Protein AF-A0A2V9BC76-F1 (afdb_monomer)

Radius of gyration: 22.58 Å; Cα contacts (8 Å, |Δi|>4): 482; chains: 1; bounding box: 63×35×67 Å

pLDDT: mean 81.5, std 15.77, range [30.88, 97.56]

Mean predicted aligned error: 10.11 Å

Solvent-accessible surface area (backbone atoms only — not comparable to full-atom values): 14548 Å² total; per-residue (Å²): 76,73,49,59,54,94,88,60,72,76,69,45,77,76,50,87,71,79,41,35,65,41,78,74,40,70,42,98,86,64,42,35,35,38,27,41,28,27,74,84,69,42,75,28,43,30,34,32,34,50,89,83,62,54,73,48,76,74,45,82,76,73,77,77,62,78,80,64,92,51,58,45,14,37,39,34,44,34,39,20,40,84,87,65,48,70,36,37,23,38,36,31,44,26,39,86,86,66,48,73,40,70,79,67,81,72,63,44,69,48,93,80,64,50,70,90,82,39,94,60,68,54,51,32,40,74,35,59,76,38,42,80,37,50,40,51,47,42,56,28,42,39,36,39,37,39,35,86,62,26,49,70,44,78,46,81,44,80,34,49,60,81,39,74,47,79,47,80,46,72,46,46,70,61,75,69,90,68,64,88,90,54,90,83,76,45,65,46,81,82,38,63,50,78,47,15,54,88,69,54,43,42,86,72,65,42,50,57,55,31,50,7,44,50,36,75,40,77,39,72,48,88,73,58,60,90,64,72,62,80,56,71,68,80,70,70,79,66,96,72,80,83,76,84,129

Secondary structure (DSSP, 8-state):
-EE--TT----EES--SSS-EEEEEE-TTSSEEEEEE-TTSS-EEEEEETTT--EEESS---------SS-EEEEEEEEE-TTS-B--EEEEEEETTS-B----S--EE-TT--TTT-SS--EEEEESS-EEEEEESEEEEEEEE-SSSBPPEEEEEEEPTT-EEEEEEE--B------TTS----EEEEE-TTS-TTT---TTTTHHHHHHTT--EEEEPPP-GGG-S--GGGGSS--------

Nearest PDB structures (foldseek):
  2ivz-assembly2_B  TM=4.076E-01  e=3.739E-03  Escherichia coli
  2ivz-assembly4_D  TM=4.084E-01  e=3.956E-03  Escherichia coli
  2ivz-assembly3_C  TM=4.105E-01  e=6.580E-03  Escherichia coli
  7nst-assembly1_E  TM=3.500E-01  e=4.430E-03  Escherichia coli K-12
  4r40-assembly2_C  TM=3.201E-01  e=6.580E-03  Yersinia pestis CO92

Foldseek 3Di:
DWDADPVDDDIDDLDDDLKDWDDWDADPVRQKIWTWICPVQFTFIKMAGPPPSDIDTPDPPPPQDDDDPAFKFKEKEFEAEPVRDTFKAKKFKADPVRHGFARDRPWDWDPPDDCVVDVDTTITDMAGRIDMTMDGAAWMKMWIDAAPQWDIDIDIDGGDGPYYDYHYHYTDGPPPPPPPVDDDAAEDQDAEQSHSPNRRHDPVNCPRVCRRNRHPYYHHDYDCDPVPPDDCVVVPPDPDDDDDD

Sequence (245 aa):
MWLMPANGGDAFPISYGTHDDTNPRWSPEGTKIAFISNFTGSTAIETIEIPGGAVSQLTQSEAKYFRFKAPIGRIRVVVEDESGKSTSARVSLVDGAGRFCYQESSVHADDGFDRNEQPFERHYVYVHNGSDFIAPQGDVTLEVSHGLEYFAERKIIHVEARKSQVVTVRLKRTGAPWPKTERWASGDLHVHMNYGGTYWMDSKSLTIPAAAEHVEVVNNLVVNKEQRFPDIAYSATGNIRKRIC

Structure (mmCIF, N/CA/C/O backbone):
data_AF-A0A2V9BC76-F1
#
_entry.id   AF-A0A2V9BC76-F1
#
loop_
_atom_site.group_PDB
_atom_site.id
_atom_site.type_symbol
_atom_site.label_atom_id
_atom_site.label_alt_id
_atom_site.label_comp_id
_atom_site.label_asym_id
_atom_site.label_entity_id
_atom_site.label_seq_id
_atom_site.pdbx_PDB_ins_code
_atom_site.Cartn_x
_atom_site.Cartn_y
_atom_site.Cartn_z
_atom_site.occupancy
_atom_site.B_iso_or_equiv
_atom_site.auth_seq_id
_atom_site.auth_comp_id
_atom_site.auth_asym_id
_atom_site.auth_atom_id
_atom_site.pdbx_PDB_model_num
ATOM 1 N N . MET A 1 1 ? 16.832 -1.341 -15.211 1.00 86.69 1 MET A N 1
ATOM 2 C CA . MET A 1 1 ? 16.590 -2.284 -16.336 1.00 86.69 1 MET A CA 1
ATOM 3 C C . MET A 1 1 ? 17.905 -2.611 -17.033 1.00 86.69 1 MET A C 1
ATOM 5 O O . MET A 1 1 ? 18.817 -1.793 -16.994 1.00 86.69 1 MET A O 1
ATOM 9 N N . TRP A 1 2 ? 18.002 -3.775 -17.680 1.00 89.38 2 TRP A N 1
ATOM 10 C CA . TRP A 1 2 ? 19.207 -4.223 -18.391 1.00 89.38 2 TRP A CA 1
ATOM 11 C C . TRP A 1 2 ? 18.878 -4.593 -19.834 1.00 89.38 2 TRP A C 1
ATOM 13 O O . TRP A 1 2 ? 17.786 -5.092 -20.110 1.00 89.38 2 TRP A O 1
ATOM 23 N N . LEU A 1 3 ? 19.829 -4.360 -20.733 1.00 90.56 3 LEU A N 1
ATOM 24 C CA . LEU A 1 3 ? 19.758 -4.738 -22.138 1.00 90.56 3 LEU A CA 1
ATOM 25 C C . LEU A 1 3 ? 20.858 -5.757 -22.443 1.00 90.56 3 LEU A C 1
ATOM 27 O O . LEU A 1 3 ? 21.996 -5.582 -22.017 1.00 90.56 3 LEU A O 1
ATOM 31 N N . MET A 1 4 ? 20.517 -6.817 -23.174 1.00 91.62 4 MET A N 1
ATOM 32 C CA . MET A 1 4 ? 21.467 -7.830 -23.629 1.00 91.62 4 MET A CA 1
ATOM 33 C C . MET A 1 4 ? 21.194 -8.230 -25.087 1.00 91.62 4 MET A C 1
ATOM 35 O O . MET A 1 4 ? 20.034 -8.197 -25.515 1.00 91.62 4 MET A O 1
ATOM 39 N N . PRO A 1 5 ? 22.220 -8.640 -25.851 1.00 90.75 5 PRO A N 1
ATOM 40 C CA . PRO A 1 5 ? 22.025 -9.186 -27.189 1.00 90.75 5 PRO A CA 1
ATOM 41 C C . PRO A 1 5 ? 21.228 -10.500 -27.169 1.00 90.75 5 PRO A C 1
ATOM 43 O O . PRO A 1 5 ? 21.456 -11.371 -26.328 1.00 90.75 5 PRO A O 1
ATOM 46 N N . ALA A 1 6 ? 20.321 -10.681 -28.135 1.00 90.00 6 ALA A N 1
ATOM 47 C CA . ALA A 1 6 ? 19.472 -11.877 -28.229 1.00 90.00 6 ALA A CA 1
ATOM 48 C C . ALA A 1 6 ? 20.258 -13.170 -28.523 1.00 90.00 6 ALA A C 1
ATOM 50 O O . ALA A 1 6 ? 19.823 -14.260 -28.164 1.00 90.00 6 ALA A O 1
ATOM 51 N N . ASN A 1 7 ? 21.420 -13.052 -29.167 1.00 94.75 7 ASN A N 1
ATOM 52 C CA . ASN A 1 7 ? 22.348 -14.149 -29.447 1.00 94.75 7 ASN A CA 1
ATOM 53 C C . ASN A 1 7 ? 23.331 -14.429 -28.293 1.00 94.75 7 ASN A C 1
ATOM 55 O O . ASN A 1 7 ? 24.242 -15.238 -28.461 1.00 94.75 7 ASN A O 1
ATOM 59 N N . GLY A 1 8 ? 23.147 -13.787 -27.136 1.00 90.00 8 GLY A N 1
ATOM 60 C CA . GLY A 1 8 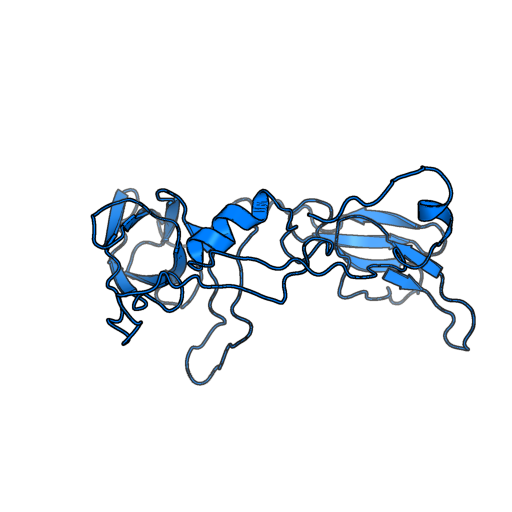? 24.050 -13.878 -25.992 1.00 90.00 8 GLY A CA 1
ATOM 61 C C . GLY A 1 8 ? 25.176 -12.840 -26.026 1.00 90.00 8 GLY A C 1
ATOM 62 O O . GLY A 1 8 ? 25.439 -12.205 -27.044 1.00 90.00 8 GLY A O 1
ATOM 63 N N . GLY A 1 9 ? 25.824 -12.650 -24.877 1.00 91.88 9 GLY A N 1
ATOM 64 C CA . GLY A 1 9 ? 26.833 -11.615 -24.649 1.00 91.88 9 GLY A CA 1
ATOM 65 C C . GLY A 1 9 ? 26.591 -10.876 -23.336 1.00 91.88 9 GLY A C 1
ATOM 66 O O . GLY A 1 9 ? 25.734 -11.272 -22.542 1.00 91.88 9 GLY A O 1
ATOM 67 N N . ASP A 1 10 ? 27.345 -9.801 -23.122 1.00 89.62 10 ASP A N 1
ATOM 68 C CA . ASP A 1 10 ? 27.266 -9.023 -21.889 1.00 89.62 10 ASP A CA 1
ATOM 69 C C . ASP A 1 10 ? 25.968 -8.211 -21.815 1.00 89.62 10 ASP A C 1
ATOM 71 O O . ASP A 1 10 ? 25.545 -7.566 -22.779 1.00 89.62 10 ASP A O 1
ATOM 75 N N . ALA A 1 11 ? 25.340 -8.233 -20.640 1.00 89.12 11 ALA A N 1
ATOM 76 C CA . ALA A 1 11 ? 24.241 -7.339 -20.316 1.00 89.12 11 ALA A CA 1
ATOM 77 C C . ALA A 1 11 ? 24.796 -5.993 -19.835 1.00 89.12 11 ALA A C 1
ATOM 79 O O . ALA A 1 11 ? 25.754 -5.954 -19.064 1.00 89.12 11 ALA A O 1
ATOM 80 N N . PHE A 1 12 ? 24.156 -4.892 -20.221 1.00 87.19 12 PHE A N 1
ATOM 81 C CA . PHE A 1 12 ? 24.492 -3.556 -19.731 1.00 87.19 12 PHE A CA 1
ATOM 82 C C . PHE A 1 12 ? 23.264 -2.854 -19.141 1.00 87.19 12 PHE A C 1
ATOM 84 O O . PHE A 1 12 ? 22.137 -3.071 -19.608 1.00 87.19 12 PHE A O 1
ATOM 91 N N . PRO A 1 13 ? 23.444 -2.034 -18.093 1.00 86.62 13 PRO A N 1
ATOM 92 C CA . PRO A 1 13 ? 22.336 -1.332 -17.474 1.00 86.62 13 PRO A CA 1
ATOM 93 C C . PRO A 1 13 ? 21.884 -0.194 -18.392 1.00 86.62 13 PRO A C 1
ATOM 95 O O . PRO A 1 13 ? 22.704 0.555 -18.918 1.00 86.62 13 PRO A O 1
ATOM 98 N N . ILE A 1 14 ? 20.573 -0.052 -18.568 1.00 89.44 14 ILE A N 1
ATOM 99 C CA . ILE A 1 14 ? 19.964 1.073 -19.303 1.00 89.44 14 ILE A CA 1
ATOM 100 C C . ILE A 1 14 ? 19.155 1.994 -18.388 1.00 89.44 14 ILE A C 1
ATOM 102 O O . ILE A 1 14 ? 18.703 3.045 -18.818 1.00 89.44 14 ILE A O 1
ATOM 106 N N . SER A 1 15 ? 18.982 1.616 -17.121 1.00 85.44 15 SER A N 1
ATOM 107 C CA . SER A 1 15 ? 18.434 2.490 -16.089 1.00 85.44 15 SER A CA 1
ATOM 108 C C . SER A 1 15 ? 18.957 2.104 -14.707 1.00 85.44 15 SER A C 1
ATOM 110 O O . SER A 1 15 ? 19.298 0.936 -14.481 1.00 85.44 15 SER A O 1
ATOM 112 N N . TYR A 1 16 ? 19.058 3.092 -13.816 1.00 81.69 16 TYR A N 1
ATOM 113 C CA . TYR A 1 16 ? 19.630 2.969 -12.475 1.00 81.69 16 TYR A CA 1
ATOM 114 C C . TYR A 1 16 ? 19.056 4.040 -11.539 1.00 81.69 16 TYR A C 1
ATOM 116 O O . TYR A 1 16 ? 18.757 5.155 -11.963 1.00 81.69 16 TYR A O 1
ATOM 124 N N . GLY A 1 17 ? 18.980 3.743 -10.240 1.00 79.06 17 GLY A N 1
ATOM 125 C CA . GLY A 1 17 ? 18.651 4.747 -9.222 1.00 79.06 17 GLY A CA 1
ATOM 126 C C . GLY A 1 17 ? 17.803 4.221 -8.069 1.00 79.06 17 GLY A C 1
ATOM 127 O O . GLY A 1 17 ? 17.591 3.022 -7.898 1.00 79.06 17 GLY A O 1
ATOM 128 N N . THR A 1 18 ? 17.336 5.115 -7.204 1.00 75.56 18 THR A N 1
ATOM 129 C CA . THR A 1 18 ? 16.496 4.762 -6.042 1.00 75.56 18 THR A CA 1
ATOM 130 C C . THR A 1 18 ? 15.023 4.541 -6.405 1.00 75.56 18 THR A C 1
ATOM 132 O O . THR A 1 18 ? 14.182 4.522 -5.521 1.00 75.56 18 THR A O 1
ATOM 135 N N . HIS A 1 19 ? 14.721 4.350 -7.689 1.00 79.81 19 HIS A N 1
ATOM 136 C CA . HIS A 1 19 ? 13.392 4.118 -8.250 1.00 79.81 19 HIS A CA 1
ATOM 137 C C . HIS A 1 19 ? 13.337 2.749 -8.928 1.00 79.81 19 HIS A C 1
ATOM 139 O O . HIS A 1 19 ? 1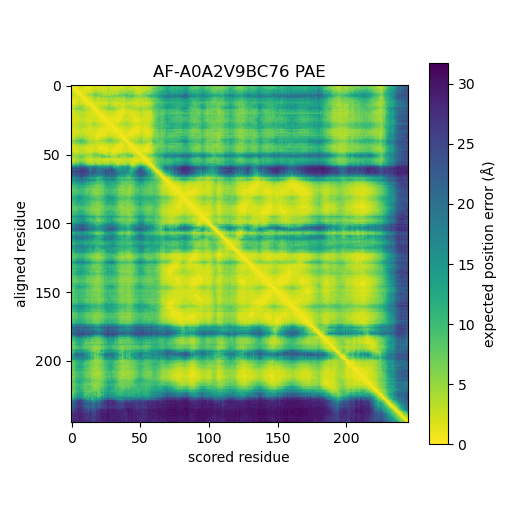4.374 2.111 -9.131 1.00 79.81 19 HIS A O 1
ATOM 145 N N . ASP A 1 20 ? 12.137 2.293 -9.250 1.00 81.12 20 ASP A N 1
ATOM 146 C CA . ASP A 1 20 ? 11.904 1.065 -9.993 1.00 81.12 20 ASP A CA 1
ATOM 147 C C . ASP A 1 20 ? 11.405 1.392 -11.399 1.00 81.12 20 ASP A C 1
ATOM 149 O O . ASP A 1 20 ? 10.489 2.195 -11.582 1.00 81.12 20 ASP A O 1
ATOM 153 N N . ASP A 1 21 ? 11.989 0.697 -12.372 1.00 87.31 21 ASP A N 1
ATOM 154 C CA . ASP A 1 21 ? 11.542 0.685 -13.757 1.00 87.31 21 ASP A CA 1
ATOM 155 C C . ASP A 1 21 ? 11.093 -0.726 -14.112 1.00 87.31 21 ASP A C 1
ATOM 157 O O . ASP A 1 21 ? 11.875 -1.685 -14.073 1.00 87.31 21 ASP A O 1
ATOM 161 N N . THR A 1 22 ? 9.818 -0.860 -14.448 1.00 86.44 22 THR A N 1
ATOM 162 C CA . THR A 1 22 ? 9.160 -2.156 -14.605 1.00 86.44 22 THR A CA 1
ATOM 163 C C . THR A 1 22 ? 8.429 -2.258 -15.935 1.00 86.44 22 THR A C 1
ATOM 165 O O . THR A 1 22 ? 8.191 -1.269 -16.628 1.00 86.44 22 THR A O 1
ATOM 168 N N . ASN A 1 23 ? 8.048 -3.487 -16.287 1.00 89.56 23 ASN A N 1
ATOM 169 C CA . ASN A 1 23 ? 7.222 -3.784 -17.456 1.00 89.56 23 ASN A CA 1
ATOM 170 C C . ASN A 1 23 ? 7.759 -3.214 -18.792 1.00 89.56 23 ASN A C 1
ATOM 172 O O . ASN A 1 23 ? 6.978 -2.637 -19.553 1.00 89.56 23 ASN A O 1
ATOM 176 N N . PRO A 1 24 ? 9.060 -3.375 -19.119 1.00 93.56 24 PRO A N 1
ATOM 177 C CA . PRO A 1 24 ? 9.616 -2.823 -20.348 1.00 93.56 24 PRO A CA 1
ATOM 178 C C . PRO A 1 24 ? 8.993 -3.452 -21.601 1.00 93.56 24 PRO A C 1
ATOM 180 O O . PRO A 1 24 ? 8.777 -4.671 -21.680 1.00 93.56 24 PRO A O 1
ATOM 183 N N . ARG A 1 25 ? 8.751 -2.618 -22.614 1.00 96.12 25 ARG A N 1
ATOM 184 C CA . ARG A 1 25 ? 8.268 -3.010 -23.943 1.00 96.12 25 ARG A CA 1
ATOM 185 C C . ARG A 1 25 ? 9.017 -2.249 -25.025 1.00 96.12 25 ARG A C 1
ATOM 187 O O . ARG A 1 25 ? 9.053 -1.024 -25.009 1.00 96.12 25 ARG A O 1
ATOM 194 N N . TRP A 1 26 ? 9.581 -2.985 -25.976 1.00 95.75 26 TRP A N 1
ATOM 195 C CA . TRP A 1 26 ? 10.180 -2.400 -27.170 1.00 95.75 26 TRP A CA 1
ATOM 196 C C . TRP A 1 26 ? 9.127 -1.737 -28.050 1.00 95.75 26 TRP A C 1
ATOM 198 O O . TRP A 1 26 ? 8.024 -2.265 -28.212 1.00 95.75 26 TRP A O 1
ATOM 208 N N . SER A 1 27 ? 9.493 -0.613 -28.658 1.00 94.50 27 SER A N 1
ATOM 209 C CA . SER A 1 27 ? 8.764 -0.099 -29.806 1.00 94.50 27 SER A CA 1
ATOM 210 C C . SER A 1 27 ? 8.928 -1.044 -31.007 1.00 94.50 27 SER A C 1
ATOM 212 O O . SER A 1 27 ? 9.951 -1.730 -31.105 1.00 94.50 27 SER A O 1
ATOM 214 N N . PRO A 1 28 ? 7.942 -1.122 -31.922 1.00 95.88 28 PRO A N 1
ATOM 215 C CA . PRO A 1 28 ? 8.003 -2.015 -33.083 1.00 95.88 28 PRO A CA 1
ATOM 216 C C . PRO A 1 28 ? 9.255 -1.830 -33.951 1.00 95.88 28 PRO A C 1
ATOM 218 O O . PRO A 1 28 ? 9.779 -2.794 -34.501 1.00 95.88 28 PRO A O 1
ATOM 221 N N . GLU A 1 29 ? 9.743 -0.596 -34.058 1.00 94.56 29 GLU A N 1
ATOM 222 C CA . GLU A 1 29 ? 10.949 -0.222 -34.795 1.00 94.56 29 GLU A CA 1
ATOM 223 C C . GLU A 1 29 ? 12.262 -0.486 -34.033 1.00 94.56 29 GLU A C 1
ATOM 225 O O . GLU A 1 29 ? 13.338 -0.310 -34.600 1.00 94.56 29 GLU A O 1
ATOM 230 N N . GLY A 1 30 ? 12.200 -0.900 -32.763 1.00 94.00 30 GLY A N 1
ATOM 231 C CA . GLY A 1 30 ? 13.369 -1.278 -31.963 1.00 94.00 30 GLY A CA 1
ATOM 232 C C . GLY A 1 30 ? 14.255 -0.114 -31.506 1.00 94.00 30 GLY A C 1
ATOM 233 O O . GLY A 1 30 ? 15.389 -0.345 -31.097 1.00 94.00 30 GLY A O 1
ATOM 234 N N . THR A 1 31 ? 13.768 1.128 -31.568 1.00 94.69 31 THR A N 1
ATOM 235 C CA . THR A 1 31 ? 14.541 2.331 -31.195 1.00 94.69 31 THR A CA 1
ATOM 236 C C . THR A 1 31 ? 14.179 2.885 -29.821 1.00 94.69 31 THR A C 1
ATOM 238 O O . THR A 1 31 ? 14.885 3.750 -29.304 1.00 94.69 31 THR A O 1
ATOM 241 N N . LYS A 1 32 ? 13.084 2.417 -29.209 1.00 95.62 32 LYS A N 1
ATOM 242 C CA . LYS A 1 32 ? 12.623 2.875 -27.893 1.00 95.62 32 LYS A CA 1
ATOM 243 C C . LYS A 1 32 ? 12.176 1.714 -27.025 1.00 95.62 32 LYS A C 1
ATOM 245 O O . LYS A 1 32 ? 11.692 0.699 -27.521 1.00 95.62 32 LYS A O 1
ATOM 250 N N . ILE A 1 33 ? 12.270 1.903 -25.716 1.00 95.88 33 ILE A N 1
ATOM 251 C CA . ILE A 1 33 ? 11.645 1.031 -24.723 1.00 95.88 33 ILE A CA 1
ATOM 252 C C . ILE A 1 33 ? 10.699 1.888 -23.888 1.00 95.88 33 ILE A C 1
ATOM 254 O O . ILE A 1 33 ? 11.139 2.869 -23.296 1.00 95.88 33 ILE A O 1
ATOM 258 N N . ALA A 1 34 ? 9.419 1.523 -23.839 1.00 95.00 34 ALA A N 1
ATOM 259 C CA . ALA A 1 34 ? 8.456 2.075 -22.892 1.00 95.00 34 ALA A CA 1
ATOM 260 C C . ALA A 1 34 ? 8.471 1.257 -21.595 1.00 95.00 34 ALA A C 1
ATOM 262 O O . ALA A 1 34 ? 8.553 0.029 -21.650 1.00 95.00 34 ALA A O 1
ATOM 263 N N . PHE A 1 35 ? 8.383 1.916 -20.445 1.00 92.19 35 PHE A N 1
ATOM 264 C CA . PHE A 1 35 ? 8.399 1.279 -19.126 1.00 92.19 35 PHE A CA 1
ATOM 265 C C . PHE A 1 35 ? 7.569 2.081 -18.121 1.00 92.19 35 PHE A C 1
ATOM 267 O O . PHE A 1 35 ? 7.247 3.248 -18.347 1.00 92.19 35 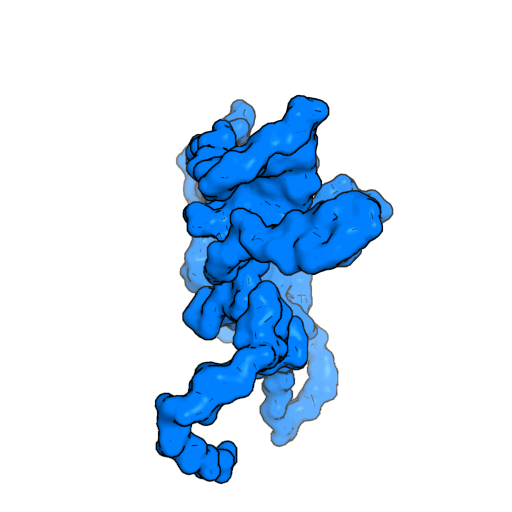PHE A O 1
ATOM 274 N N . ILE A 1 36 ? 7.197 1.436 -17.017 1.00 88.62 36 ILE A N 1
ATOM 275 C CA . ILE A 1 36 ? 6.563 2.095 -15.874 1.00 88.62 36 ILE A CA 1
ATOM 276 C C . ILE A 1 36 ? 7.672 2.482 -14.902 1.00 88.62 36 ILE A C 1
ATOM 278 O O . ILE A 1 36 ? 8.336 1.588 -14.373 1.00 88.62 36 ILE A O 1
ATOM 282 N N . SER A 1 37 ? 7.843 3.781 -14.662 1.00 86.56 37 SER A N 1
ATOM 283 C CA . SER A 1 37 ? 8.790 4.315 -13.681 1.00 86.56 37 SER A CA 1
ATOM 284 C C . SER A 1 37 ? 8.059 4.971 -12.525 1.00 86.56 37 SER A C 1
ATOM 286 O O . SER A 1 37 ? 7.037 5.624 -12.729 1.00 86.56 37 SER A O 1
ATOM 288 N N . ASN A 1 38 ? 8.596 4.853 -11.316 1.00 80.81 38 ASN A N 1
ATOM 289 C CA . ASN A 1 38 ? 8.175 5.672 -10.180 1.00 80.81 38 ASN A CA 1
ATOM 290 C C . ASN A 1 38 ? 9.218 6.728 -9.789 1.00 80.81 38 ASN A C 1
ATOM 292 O O . ASN A 1 38 ? 9.218 7.206 -8.653 1.00 80.81 38 ASN A O 1
ATOM 296 N N . PHE A 1 39 ? 10.101 7.108 -10.716 1.00 82.88 39 PHE A N 1
ATOM 297 C CA . PHE A 1 39 ? 11.135 8.118 -10.490 1.00 82.88 39 PHE A CA 1
ATOM 298 C C . PHE A 1 39 ? 10.576 9.446 -9.954 1.00 82.88 39 PHE A C 1
ATOM 300 O O . PHE A 1 39 ? 11.171 10.062 -9.072 1.00 82.88 39 PHE A O 1
ATOM 307 N N . THR A 1 40 ? 9.390 9.853 -10.416 1.00 77.25 40 THR A N 1
ATOM 308 C CA . THR A 1 40 ? 8.709 11.079 -9.961 1.00 77.25 40 THR A CA 1
ATOM 309 C C . THR A 1 40 ? 7.887 10.913 -8.672 1.00 77.25 40 THR A C 1
ATOM 311 O O . THR A 1 40 ? 7.122 11.803 -8.306 1.00 77.25 40 THR A O 1
ATOM 314 N N . GLY A 1 41 ? 7.991 9.769 -7.991 1.00 72.44 41 GLY A N 1
ATOM 315 C CA . GLY A 1 41 ? 7.247 9.427 -6.771 1.00 72.44 41 GLY A CA 1
ATOM 316 C C . GLY A 1 41 ? 5.854 8.828 -7.010 1.00 72.44 41 GLY A C 1
ATOM 317 O O . GLY A 1 41 ? 5.375 8.063 -6.185 1.00 72.44 41 GLY A O 1
ATOM 318 N N . SER A 1 42 ? 5.213 9.120 -8.145 1.00 72.75 42 SER A N 1
ATOM 319 C CA . SER A 1 42 ? 4.055 8.365 -8.658 1.00 72.75 42 SER A CA 1
ATOM 320 C C . SER A 1 42 ? 4.460 7.590 -9.906 1.00 72.75 42 SER A C 1
ATOM 322 O O . SER A 1 42 ? 5.386 8.009 -10.605 1.00 72.75 42 SER A O 1
ATOM 324 N N . THR A 1 43 ? 3.774 6.482 -10.195 1.00 77.94 43 THR A N 1
ATOM 325 C CA . THR A 1 43 ? 4.042 5.710 -11.410 1.00 77.94 43 THR A CA 1
ATOM 326 C C . THR A 1 43 ? 3.632 6.493 -12.658 1.00 77.94 43 THR A C 1
ATOM 328 O O . THR A 1 43 ? 2.533 7.045 -12.750 1.00 77.94 43 THR A O 1
ATOM 331 N N . ALA A 1 44 ? 4.530 6.540 -13.633 1.00 82.81 44 ALA A N 1
ATOM 332 C CA . ALA A 1 44 ? 4.326 7.148 -14.936 1.00 82.81 44 ALA A CA 1
ATOM 333 C C . ALA A 1 44 ? 4.840 6.208 -16.029 1.00 82.81 44 ALA A C 1
ATOM 335 O O . ALA A 1 44 ? 5.730 5.388 -15.804 1.00 82.81 44 ALA A O 1
ATOM 336 N N . ILE A 1 45 ? 4.272 6.334 -17.225 1.00 89.38 45 ILE A N 1
ATOM 337 C CA . ILE A 1 45 ? 4.833 5.714 -18.419 1.00 89.38 45 ILE A CA 1
ATOM 338 C C . ILE A 1 45 ? 5.948 6.623 -18.925 1.00 89.38 45 ILE A C 1
ATOM 340 O O . ILE A 1 45 ? 5.716 7.792 -19.253 1.00 89.38 45 ILE A O 1
ATOM 344 N N . GLU A 1 46 ? 7.142 6.061 -19.023 1.00 92.31 46 GLU A N 1
ATOM 345 C CA . GLU A 1 46 ? 8.328 6.704 -19.571 1.00 92.31 46 GLU A CA 1
ATOM 346 C C . GLU A 1 46 ? 8.843 5.923 -20.782 1.00 92.31 46 GLU A C 1
ATOM 348 O O . GLU A 1 46 ? 8.483 4.765 -21.008 1.00 92.31 46 GLU A O 1
ATOM 353 N N . THR A 1 47 ? 9.668 6.577 -21.595 1.00 94.81 47 THR A N 1
ATOM 354 C CA . THR A 1 47 ? 10.383 5.953 -22.708 1.00 94.81 47 THR A CA 1
ATOM 355 C C . THR A 1 47 ? 11.857 6.280 -22.653 1.00 94.81 47 THR A C 1
ATOM 357 O O . THR A 1 47 ? 12.219 7.402 -22.317 1.00 94.81 47 THR A O 1
ATOM 360 N N . ILE A 1 48 ? 12.690 5.317 -23.038 1.00 94.88 48 ILE A N 1
ATOM 361 C CA . ILE A 1 48 ? 14.130 5.491 -23.225 1.00 94.88 48 ILE A CA 1
ATOM 362 C C . ILE A 1 48 ? 14.510 5.171 -24.672 1.00 94.88 48 ILE A C 1
ATOM 364 O O . ILE A 1 48 ? 14.075 4.154 -25.218 1.00 94.88 48 ILE A O 1
ATOM 368 N N . GLU A 1 49 ? 15.293 6.044 -25.306 1.00 95.25 49 GLU A N 1
ATOM 369 C CA . GLU A 1 49 ? 15.805 5.847 -26.669 1.00 95.25 49 GLU A CA 1
ATOM 370 C C . GLU A 1 49 ? 17.053 4.956 -26.682 1.00 95.25 49 GLU A C 1
ATOM 372 O O . GLU A 1 49 ? 17.952 5.112 -25.852 1.00 95.25 49 GLU A O 1
ATOM 377 N N . ILE A 1 50 ? 17.131 4.034 -27.646 1.00 91.19 50 ILE A N 1
ATOM 378 C CA . ILE A 1 50 ? 18.241 3.096 -27.821 1.00 91.19 50 ILE A CA 1
ATOM 379 C C . ILE A 1 50 ? 18.743 3.119 -29.279 1.00 91.19 50 ILE A C 1
ATOM 381 O O . ILE A 1 50 ? 17.946 2.912 -30.196 1.00 91.19 50 ILE A O 1
ATOM 385 N N . PRO A 1 51 ? 20.065 3.284 -29.506 1.00 85.69 51 PRO A N 1
ATOM 386 C CA . PRO A 1 51 ? 21.081 3.667 -28.520 1.00 85.69 51 PRO A CA 1
ATOM 387 C C . PRO A 1 51 ? 20.970 5.160 -28.155 1.00 85.69 51 PRO A C 1
ATOM 389 O O . PRO A 1 51 ? 20.519 5.963 -28.963 1.00 85.69 51 PRO A O 1
ATOM 392 N N . GLY A 1 52 ? 21.426 5.548 -26.962 1.00 82.38 52 GLY A N 1
ATOM 393 C CA . GLY A 1 52 ? 21.538 6.964 -26.570 1.00 82.38 52 GLY A CA 1
ATOM 394 C C . GLY A 1 52 ? 21.025 7.280 -25.169 1.00 82.38 52 GLY A C 1
ATOM 395 O O . GLY A 1 52 ? 21.528 8.200 -24.535 1.00 82.38 52 GLY A O 1
ATOM 396 N N . GLY A 1 53 ? 20.079 6.494 -24.654 1.00 86.50 53 GLY A N 1
ATOM 397 C CA . GLY A 1 53 ? 19.624 6.570 -23.266 1.00 86.50 53 GLY A CA 1
ATOM 398 C C . GLY A 1 53 ? 18.794 7.809 -22.924 1.00 86.50 53 GLY A C 1
ATOM 399 O O . GLY A 1 53 ? 18.572 8.076 -21.747 1.00 86.50 53 GLY A O 1
ATOM 400 N N . ALA A 1 54 ? 18.341 8.579 -23.918 1.00 92.19 54 ALA A N 1
ATOM 401 C CA . ALA A 1 54 ? 17.496 9.742 -23.678 1.00 92.19 54 ALA A CA 1
ATOM 402 C C . ALA A 1 54 ? 16.141 9.288 -23.118 1.00 92.19 54 ALA A C 1
ATOM 404 O O . ALA A 1 54 ? 15.448 8.497 -23.758 1.00 92.19 54 ALA A O 1
ATOM 405 N N . VAL A 1 55 ? 15.779 9.782 -21.931 1.00 91.69 55 VAL A N 1
ATOM 406 C CA . VAL A 1 55 ? 14.523 9.444 -21.250 1.00 91.69 55 VAL A CA 1
ATOM 407 C C . VAL A 1 55 ? 13.497 10.556 -21.460 1.00 91.69 55 VAL A C 1
ATOM 409 O O . VAL A 1 55 ? 13.818 11.739 -21.342 1.00 91.69 55 VAL A O 1
ATOM 412 N N . SER A 1 56 ? 12.252 10.184 -21.758 1.00 90.69 56 SER A N 1
ATOM 413 C CA . SER A 1 56 ? 11.125 11.113 -21.832 1.00 90.69 56 SER A CA 1
ATOM 414 C C . SER A 1 56 ? 9.866 10.527 -21.197 1.00 90.69 56 SER A C 1
ATOM 416 O O . SER A 1 56 ? 9.514 9.367 -21.422 1.00 90.69 56 SER A O 1
ATOM 418 N N . GLN A 1 57 ? 9.169 11.345 -20.412 1.00 87.44 57 GLN A N 1
ATOM 419 C CA . GLN A 1 57 ? 7.912 10.978 -19.767 1.00 87.44 57 GLN A CA 1
ATOM 420 C C . GLN A 1 57 ? 6.754 11.097 -20.770 1.00 87.44 57 GLN A C 1
ATOM 422 O O . GLN A 1 57 ? 6.522 12.169 -21.328 1.00 87.44 57 GLN A O 1
ATOM 427 N N . LEU A 1 58 ? 6.013 10.007 -20.997 1.00 81.19 58 LEU A N 1
ATOM 428 C CA . LEU A 1 58 ? 4.862 9.985 -21.910 1.00 81.19 58 LEU A CA 1
ATOM 429 C C . LEU A 1 58 ? 3.564 10.419 -21.229 1.00 81.19 58 LEU A C 1
ATOM 431 O O . LEU A 1 58 ? 2.716 11.055 -21.852 1.00 81.19 58 LEU A O 1
ATOM 435 N N . THR A 1 59 ? 3.388 10.074 -19.954 1.00 69.31 59 THR A N 1
ATOM 436 C CA . THR A 1 59 ? 2.206 10.467 -19.179 1.00 69.31 59 THR A CA 1
ATOM 437 C C . THR A 1 59 ? 2.592 11.489 -18.128 1.00 69.31 59 THR A C 1
ATOM 439 O O . THR A 1 59 ? 3.244 11.141 -17.145 1.00 69.31 59 THR A O 1
ATOM 442 N N . GLN A 1 60 ? 2.143 12.733 -18.285 1.00 59.22 60 GLN A N 1
ATOM 443 C CA . GLN A 1 60 ? 2.143 13.700 -17.192 1.00 59.22 60 GLN A CA 1
ATOM 444 C C . GLN A 1 60 ? 1.104 13.204 -16.178 1.00 59.22 60 GLN A C 1
ATOM 446 O O . GLN A 1 60 ? -0.095 13.239 -16.456 1.00 59.22 60 GLN A O 1
ATOM 451 N N . SER A 1 61 ? 1.543 12.646 -15.047 1.00 54.31 61 SER A N 1
ATOM 452 C CA . SER A 1 61 ? 0.680 12.023 -14.032 1.00 54.31 61 SER A CA 1
ATOM 453 C C . SER A 1 61 ? -0.125 13.062 -13.235 1.00 54.31 61 SER A C 1
ATOM 455 O O . SER A 1 61 ? -0.225 12.996 -12.014 1.00 54.31 61 SER A O 1
ATOM 457 N N . GLU A 1 62 ? -0.725 14.044 -13.906 1.00 50.56 62 GLU A N 1
ATOM 458 C CA . GLU A 1 62 ? -1.685 14.966 -13.306 1.00 50.56 62 GLU A CA 1
ATOM 459 C C . GLU A 1 62 ? -3.102 14.380 -13.313 1.00 50.56 62 GLU A C 1
ATOM 461 O O . GLU A 1 62 ? -4.085 15.094 -13.523 1.00 50.56 62 GLU A O 1
ATOM 466 N N . ALA A 1 63 ? -3.259 13.091 -13.001 1.00 49.12 63 ALA A N 1
ATOM 467 C CA . ALA A 1 63 ? -4.537 12.607 -12.489 1.00 49.12 63 ALA A CA 1
ATOM 468 C C . ALA A 1 63 ? -4.726 13.147 -11.057 1.00 49.12 63 ALA A C 1
ATOM 470 O O . ALA A 1 63 ? -4.837 12.399 -10.097 1.00 49.12 63 ALA A O 1
ATOM 471 N N . LYS A 1 64 ? -4.729 14.480 -10.905 1.00 50.28 64 LYS A N 1
ATOM 472 C CA . LYS A 1 64 ? -4.795 15.179 -9.616 1.00 50.28 64 LYS A CA 1
ATOM 473 C C . LYS A 1 64 ? -6.129 14.957 -8.904 1.00 50.28 64 LYS A C 1
ATOM 475 O O . LYS A 1 64 ? -6.223 15.235 -7.716 1.00 50.28 64 LYS A O 1
ATOM 480 N N . TYR A 1 65 ? -7.159 14.474 -9.607 1.00 50.81 65 TYR A N 1
ATOM 481 C CA . TYR A 1 65 ? -8.491 14.299 -9.040 1.00 50.81 65 TYR A CA 1
ATOM 482 C C . TYR A 1 65 ? -9.226 13.109 -9.658 1.00 50.81 65 TYR A C 1
ATOM 484 O O . TYR A 1 65 ? -9.519 13.097 -10.856 1.00 50.81 65 TYR A O 1
ATOM 492 N N . PHE A 1 66 ? -9.637 12.164 -8.813 1.00 60.00 66 PHE A N 1
ATOM 493 C CA . PHE A 1 66 ? -10.727 11.250 -9.131 1.00 60.00 66 PHE A CA 1
ATOM 494 C C . PHE A 1 66 ? -11.982 12.077 -9.416 1.00 60.00 66 PHE A C 1
ATOM 496 O O . PHE A 1 66 ? -12.522 12.751 -8.536 1.00 60.00 66 PHE A O 1
ATOM 503 N N . ARG A 1 67 ? -12.442 12.068 -10.669 1.00 64.00 67 ARG A N 1
ATOM 504 C CA . ARG A 1 67 ? -13.708 12.704 -11.042 1.00 64.00 67 ARG A CA 1
ATOM 505 C C . ARG A 1 67 ? -14.844 11.719 -10.819 1.00 64.00 67 ARG A C 1
ATOM 507 O O . ARG A 1 67 ? -15.221 10.969 -11.719 1.00 64.00 67 ARG A O 1
ATOM 514 N N . PHE A 1 68 ? -15.410 11.741 -9.619 1.00 75.12 68 PHE A N 1
ATOM 515 C CA . PHE A 1 68 ? -16.681 11.074 -9.371 1.00 75.12 68 PHE A CA 1
ATOM 516 C C . PHE A 1 68 ? -17.775 11.740 -10.213 1.00 75.12 68 PHE A C 1
ATOM 518 O O . PHE A 1 68 ? -17.893 12.964 -10.247 1.00 75.12 68 PHE A O 1
ATOM 525 N N . LYS A 1 69 ? -18.576 10.930 -10.917 1.00 79.88 69 LYS A N 1
ATOM 526 C CA . LYS A 1 69 ? -19.746 11.429 -11.663 1.00 79.88 69 LYS A CA 1
ATOM 527 C C . LYS A 1 69 ? -20.861 11.907 -10.727 1.00 79.88 69 LYS A C 1
ATOM 529 O O . LYS A 1 69 ? -21.649 12.765 -11.108 1.00 79.88 69 LYS A O 1
ATOM 534 N N . ALA A 1 70 ? -20.935 11.329 -9.529 1.00 83.88 70 ALA A N 1
ATOM 535 C CA . ALA A 1 70 ? -21.883 11.713 -8.494 1.00 83.88 70 ALA A CA 1
ATOM 536 C C . ALA A 1 70 ? -21.347 12.898 -7.665 1.00 83.88 70 ALA A C 1
ATOM 538 O O . ALA A 1 70 ? -20.126 13.050 -7.548 1.00 83.88 70 ALA A O 1
ATOM 539 N N . PRO A 1 71 ? -22.229 13.714 -7.056 1.00 90.94 71 PRO A N 1
ATOM 540 C CA . PRO A 1 71 ? -21.827 14.689 -6.044 1.00 90.94 71 PRO A CA 1
ATOM 541 C C . PRO A 1 71 ? -20.994 14.027 -4.943 1.00 90.94 71 PRO A C 1
ATOM 543 O O . PRO A 1 71 ? -21.264 12.886 -4.584 1.00 90.94 71 PRO A O 1
ATOM 546 N N . ILE A 1 72 ? -20.005 14.735 -4.396 1.00 91.69 72 ILE A N 1
ATOM 547 C CA . ILE A 1 72 ? -19.092 14.188 -3.381 1.00 91.69 72 ILE A CA 1
ATOM 548 C C . ILE A 1 72 ? -19.382 14.743 -1.985 1.00 91.69 72 ILE A C 1
ATOM 550 O O . ILE A 1 72 ? -19.807 15.895 -1.848 1.00 91.69 72 ILE A O 1
ATOM 554 N N . GLY A 1 73 ? -19.113 13.941 -0.960 1.00 93.44 73 GLY A N 1
ATOM 555 C CA . GLY A 1 73 ? -18.986 14.356 0.439 1.00 93.44 73 GLY A CA 1
ATOM 556 C C . GLY A 1 73 ? -17.555 14.153 0.947 1.00 93.44 73 GLY A C 1
ATOM 557 O O . GLY A 1 73 ? -16.714 13.576 0.251 1.00 93.44 73 GLY A O 1
ATOM 558 N N . ARG A 1 74 ? -17.269 14.648 2.154 1.00 93.69 74 ARG A N 1
ATOM 559 C CA . ARG A 1 74 ? -15.983 14.471 2.846 1.00 93.69 74 ARG A CA 1
ATOM 560 C C . ARG A 1 74 ? -16.153 13.580 4.070 1.00 93.69 74 ARG A C 1
ATOM 562 O O . ARG A 1 74 ? -17.091 13.764 4.846 1.00 93.69 74 ARG A O 1
ATOM 569 N N . ILE A 1 75 ? -15.218 12.662 4.269 1.00 94.31 75 ILE A N 1
ATOM 570 C CA . ILE A 1 75 ? -15.200 11.754 5.415 1.00 94.31 75 ILE A CA 1
ATOM 571 C C . ILE A 1 75 ? -13.854 11.905 6.106 1.00 94.31 75 ILE A C 1
ATOM 573 O O . ILE A 1 75 ? -12.828 11.637 5.493 1.00 94.31 75 ILE A O 1
ATOM 577 N N . ARG A 1 76 ? -13.847 12.281 7.383 1.00 94.75 76 ARG A N 1
ATOM 578 C CA . ARG A 1 76 ? -12.658 12.158 8.224 1.00 94.75 76 ARG A CA 1
ATOM 579 C C . ARG A 1 76 ? -12.721 10.837 8.968 1.00 94.75 76 ARG A C 1
ATOM 581 O O . ARG A 1 76 ? -13.592 10.665 9.819 1.00 94.75 76 ARG A O 1
ATOM 588 N N . VAL A 1 77 ? -11.818 9.913 8.666 1.00 95.56 77 VAL A N 1
ATOM 589 C CA . VAL A 1 77 ? -11.723 8.638 9.389 1.00 95.56 77 VAL A CA 1
ATOM 590 C C . VAL A 1 77 ? -10.763 8.824 10.552 1.00 95.56 77 VAL A C 1
ATOM 592 O O . VAL A 1 77 ? -9.635 9.258 10.345 1.00 95.56 77 VAL A O 1
ATOM 595 N N . VAL A 1 78 ? -11.205 8.499 11.764 1.00 96.88 78 VAL A N 1
ATOM 596 C CA . VAL A 1 78 ? -10.380 8.475 12.978 1.00 96.88 78 VAL A CA 1
ATOM 597 C C . VAL A 1 78 ? -10.405 7.057 13.527 1.00 96.88 78 VAL A C 1
ATOM 599 O O . VAL A 1 78 ? -11.478 6.480 13.692 1.00 96.88 78 VAL A O 1
ATOM 602 N N . VAL A 1 79 ? -9.233 6.494 13.806 1.00 97.38 79 VAL A N 1
ATOM 603 C CA . VAL A 1 79 ? -9.113 5.153 14.383 1.00 97.38 79 VAL A CA 1
ATOM 604 C C . VAL A 1 79 ? -8.555 5.283 15.789 1.00 97.38 79 VAL A C 1
ATOM 606 O O . VAL A 1 79 ? -7.540 5.943 15.989 1.00 97.38 79 VAL A O 1
ATOM 609 N N . GLU A 1 80 ? -9.240 4.686 16.755 1.00 96.50 80 GLU A N 1
ATOM 610 C CA . GLU A 1 80 ? -8.889 4.718 18.172 1.00 96.50 80 GLU A CA 1
ATOM 611 C C . GLU A 1 80 ? -8.614 3.300 18.679 1.00 96.50 80 GLU A C 1
ATOM 613 O O . GLU A 1 80 ? -9.314 2.355 18.305 1.00 96.50 80 GLU A O 1
ATOM 618 N N . ASP A 1 81 ? -7.626 3.155 19.559 1.00 91.50 81 ASP A N 1
ATOM 619 C CA . ASP A 1 81 ? -7.444 1.931 20.343 1.00 91.50 81 ASP A CA 1
ATOM 620 C C . ASP A 1 81 ? -8.506 1.799 21.459 1.00 91.50 81 ASP A C 1
ATOM 622 O O . ASP A 1 81 ? -9.367 2.665 21.645 1.00 91.50 81 ASP A O 1
ATOM 626 N N . GLU A 1 82 ? -8.451 0.714 22.239 1.00 90.00 82 GLU A N 1
ATOM 627 C CA . GLU A 1 82 ? -9.405 0.458 23.333 1.00 90.00 82 GLU A CA 1
ATOM 628 C C . GLU A 1 82 ? -9.360 1.520 24.449 1.00 90.00 82 GLU A C 1
ATOM 630 O O . GLU A 1 82 ? -10.335 1.678 25.187 1.00 90.00 82 GLU A O 1
ATOM 635 N N . SER A 1 83 ? -8.265 2.281 24.561 1.00 91.19 83 SER A N 1
ATOM 636 C CA . SER A 1 83 ? -8.139 3.399 25.505 1.00 91.19 83 SER A CA 1
ATOM 637 C C . SER A 1 83 ? -8.743 4.706 24.976 1.00 91.19 83 SER A C 1
ATOM 639 O O . SER A 1 83 ? -8.856 5.681 25.720 1.00 91.19 83 SER A O 1
ATOM 641 N N . GLY A 1 84 ? -9.163 4.734 23.706 1.00 92.69 84 GLY A N 1
ATOM 642 C CA . GLY A 1 84 ? -9.640 5.933 23.020 1.00 92.69 84 GLY A CA 1
ATOM 643 C C . GLY A 1 84 ? -8.516 6.792 22.440 1.00 92.69 84 GLY A C 1
ATOM 644 O O . GLY A 1 84 ? -8.763 7.932 22.048 1.00 92.69 84 GLY A O 1
ATOM 645 N N . LYS A 1 85 ? -7.277 6.290 22.392 1.00 93.12 85 LYS A N 1
ATOM 646 C CA . LYS A 1 85 ? -6.151 7.016 21.804 1.00 93.12 85 LYS A CA 1
ATOM 647 C C . LYS A 1 85 ? -6.168 6.839 20.288 1.00 93.12 85 LYS A C 1
ATOM 649 O O . LYS A 1 85 ? -6.237 5.718 19.793 1.00 93.12 85 LYS A O 1
ATOM 654 N N . SER A 1 86 ? -6.049 7.948 19.559 1.00 94.62 86 SER A N 1
ATOM 655 C CA . SER A 1 86 ? -5.903 7.928 18.100 1.00 94.62 86 SER A CA 1
ATOM 656 C C . SER A 1 86 ? -4.649 7.147 17.689 1.00 94.62 86 SER A C 1
ATOM 658 O O . SER A 1 86 ? -3.572 7.351 18.259 1.00 94.62 86 SER A O 1
ATOM 660 N N . THR A 1 87 ? -4.793 6.247 16.720 1.00 93.75 87 THR A N 1
ATOM 661 C CA . THR A 1 87 ? -3.727 5.360 16.242 1.00 93.75 87 THR A CA 1
ATOM 662 C C . THR A 1 87 ? -3.668 5.321 14.714 1.00 93.75 87 THR A C 1
ATOM 664 O O . THR A 1 87 ? -4.498 5.913 14.018 1.00 93.75 87 THR A O 1
ATOM 667 N N . SER A 1 88 ? -2.638 4.658 14.193 1.00 95.25 88 SER A N 1
ATOM 668 C CA . SER A 1 88 ? -2.503 4.399 12.759 1.00 95.25 88 SER A CA 1
ATOM 669 C C . SER A 1 88 ? -3.216 3.105 12.398 1.00 95.25 88 SER A C 1
ATOM 671 O O . SER A 1 88 ? -3.230 2.178 13.202 1.00 95.25 88 SER A O 1
ATOM 673 N N . ALA A 1 89 ? -3.769 3.011 11.194 1.00 95.38 89 ALA A N 1
ATOM 674 C CA . ALA A 1 89 ? -4.418 1.789 10.731 1.00 95.38 89 ALA A CA 1
ATOM 675 C C . ALA A 1 89 ? -4.415 1.689 9.208 1.00 95.38 89 ALA A C 1
ATOM 677 O O . ALA A 1 89 ? -4.394 2.702 8.502 1.00 95.38 89 ALA A O 1
ATOM 678 N N . ARG A 1 90 ? -4.481 0.454 8.710 1.00 93.88 90 ARG A N 1
ATOM 679 C CA . ARG A 1 90 ? -4.805 0.167 7.315 1.00 93.88 90 ARG A CA 1
ATOM 680 C C . ARG A 1 90 ? -6.290 0.447 7.102 1.00 93.88 90 ARG A C 1
ATOM 682 O O . ARG A 1 90 ? -7.121 -0.032 7.873 1.00 93.88 90 ARG A O 1
ATOM 689 N N . VAL A 1 91 ? -6.624 1.204 6.058 1.00 93.75 91 VAL A N 1
ATOM 690 C CA . VAL A 1 91 ? -8.005 1.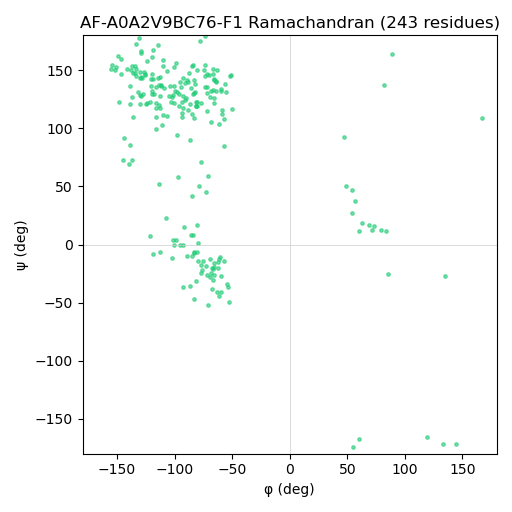589 5.748 1.00 93.75 91 VAL A CA 1
ATOM 691 C C . VAL A 1 91 ? -8.357 1.309 4.290 1.00 93.75 91 VAL A C 1
ATOM 693 O O . VAL A 1 91 ? -7.765 1.890 3.376 1.00 93.75 91 VAL A O 1
ATOM 696 N N . SER A 1 92 ? -9.385 0.481 4.083 1.00 92.19 92 SER A N 1
ATOM 697 C CA . S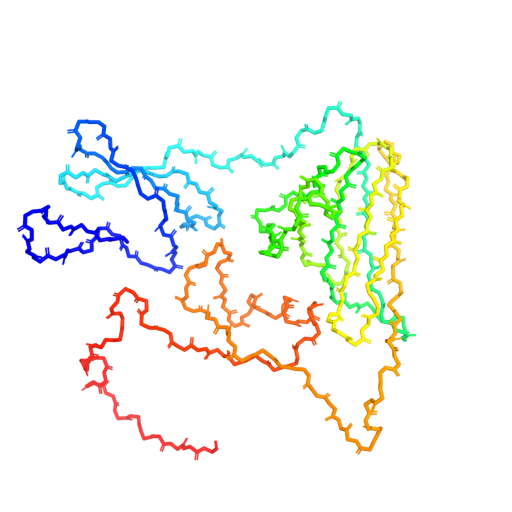ER A 1 92 ? -10.067 0.322 2.798 1.00 92.19 92 SER A CA 1
ATOM 698 C C . SER A 1 92 ? -11.359 1.157 2.750 1.00 92.19 92 SER A C 1
ATOM 700 O O . SER A 1 92 ? -12.151 1.099 3.686 1.00 92.19 92 SER A O 1
ATOM 702 N N . LEU A 1 93 ? -11.594 1.941 1.695 1.00 91.62 93 LEU A N 1
ATOM 703 C CA . LEU A 1 93 ? -12.799 2.748 1.498 1.00 91.62 93 LEU A CA 1
ATOM 704 C C . LEU A 1 93 ? -13.279 2.601 0.053 1.00 91.62 93 LEU A C 1
ATOM 706 O O . LEU A 1 93 ? -12.648 3.109 -0.878 1.00 91.62 93 LEU A O 1
ATOM 710 N N . VAL A 1 94 ? -14.411 1.922 -0.122 1.00 90.19 94 VAL A N 1
ATOM 711 C CA . VAL A 1 94 ? -14.972 1.589 -1.438 1.00 90.19 94 VAL A CA 1
ATOM 712 C C . VAL A 1 94 ? -16.430 2.015 -1.550 1.00 90.19 94 VAL A C 1
ATOM 714 O O . VAL A 1 94 ? -17.190 1.929 -0.587 1.00 90.19 94 VAL A O 1
ATOM 717 N N . ASP A 1 95 ? -16.841 2.477 -2.728 1.00 88.19 95 ASP A N 1
ATOM 718 C CA . ASP A 1 95 ? -18.242 2.793 -3.001 1.00 88.19 95 ASP A CA 1
ATOM 719 C C . ASP A 1 95 ? -19.088 1.537 -3.276 1.00 88.19 95 ASP A C 1
ATOM 721 O O . ASP A 1 95 ? -18.575 0.421 -3.360 1.00 88.19 95 ASP A O 1
ATOM 725 N N . GLY A 1 96 ? -20.403 1.708 -3.440 1.00 83.25 96 GLY A N 1
ATOM 726 C CA . GLY A 1 96 ? -21.324 0.604 -3.739 1.00 83.25 96 GLY A CA 1
ATOM 727 C C . GLY A 1 96 ? -21.046 -0.162 -5.045 1.00 83.25 96 GLY A C 1
ATOM 728 O O . GLY A 1 96 ? -21.630 -1.221 -5.253 1.00 83.25 96 GLY A O 1
ATOM 729 N N . ALA A 1 97 ? -20.165 0.339 -5.919 1.00 82.75 97 ALA A N 1
ATOM 730 C CA . ALA A 1 97 ? -19.698 -0.361 -7.117 1.00 82.75 97 ALA A CA 1
ATOM 731 C C . ALA A 1 97 ? -18.324 -1.035 -6.917 1.00 82.75 97 ALA A C 1
ATOM 733 O O . ALA A 1 97 ? -17.772 -1.577 -7.873 1.00 82.75 97 A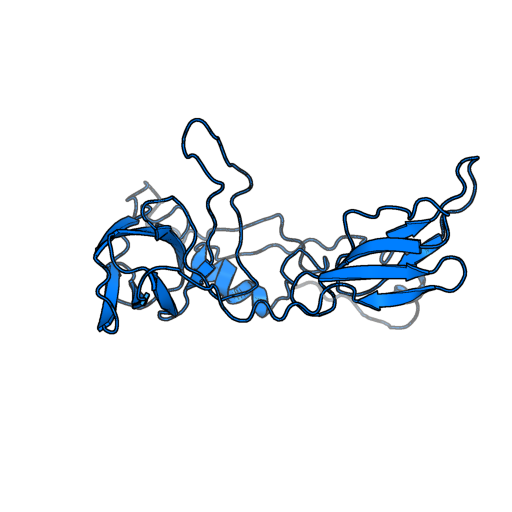LA A O 1
ATOM 734 N N . GLY A 1 98 ? -17.762 -0.990 -5.705 1.00 79.50 98 GLY A N 1
ATOM 735 C CA . GLY A 1 98 ? -16.443 -1.531 -5.378 1.00 79.50 98 GLY A CA 1
ATOM 736 C C . GLY A 1 98 ? -15.278 -0.635 -5.803 1.00 79.50 98 GLY A C 1
ATOM 737 O O . GLY A 1 98 ? -14.135 -1.086 -5.799 1.00 79.50 98 GLY A O 1
ATOM 738 N N . ARG A 1 99 ? -15.531 0.624 -6.184 1.00 82.81 99 ARG A N 1
ATOM 739 C CA . ARG A 1 99 ? -14.471 1.556 -6.594 1.00 82.81 99 ARG A CA 1
ATOM 740 C C . ARG A 1 99 ? -13.884 2.240 -5.372 1.00 82.81 99 ARG A C 1
ATOM 742 O O . ARG A 1 99 ? -14.612 2.740 -4.516 1.00 82.81 99 ARG A O 1
ATOM 749 N N . PHE A 1 100 ? -12.564 2.307 -5.326 1.00 84.62 100 PHE A N 1
ATOM 750 C CA . PHE A 1 100 ? -11.838 2.934 -4.234 1.00 84.62 100 PHE A CA 1
ATOM 751 C C . PHE A 1 100 ? -12.004 4.463 -4.213 1.00 84.62 100 PHE A C 1
ATOM 753 O O . PHE A 1 100 ? -12.106 5.118 -5.252 1.00 84.62 100 PHE A O 1
ATOM 760 N N . CYS A 1 101 ? -12.032 5.027 -3.007 1.00 82.94 101 CYS A N 1
ATOM 761 C CA . CYS A 1 101 ? -12.314 6.440 -2.742 1.00 82.94 101 CYS A CA 1
ATOM 762 C C . CYS A 1 101 ? -11.086 7.188 -2.182 1.00 82.94 101 CYS A C 1
ATOM 764 O O . CYS A 1 101 ? -11.163 7.844 -1.144 1.00 82.94 101 CYS A O 1
ATOM 766 N N . TYR A 1 102 ? -9.942 7.080 -2.863 1.00 77.75 102 TYR A N 1
ATOM 767 C CA . TYR A 1 102 ? -8.676 7.718 -2.463 1.00 77.75 102 TYR A CA 1
ATOM 768 C C . TYR A 1 102 ? -8.290 8.839 -3.409 1.00 77.75 102 TYR A C 1
ATOM 770 O O . TYR A 1 102 ? -8.763 8.871 -4.533 1.00 77.75 102 TYR A O 1
ATOM 778 N N . GLN A 1 103 ? -7.437 9.760 -2.964 1.00 65.38 103 GLN A N 1
ATOM 779 C CA . GLN A 1 103 ? -6.814 10.772 -3.828 1.00 65.38 103 GLN A CA 1
ATOM 780 C C . GLN A 1 103 ? -5.289 10.667 -3.866 1.00 65.38 103 GLN A C 1
ATOM 782 O O . GLN A 1 103 ? -4.651 11.374 -4.641 1.00 65.38 103 GLN A O 1
ATOM 787 N N . GLU A 1 104 ? -4.708 9.819 -3.021 1.00 61.94 104 GLU A N 1
ATOM 788 C CA . GLU A 1 104 ? -3.264 9.653 -2.932 1.00 61.94 104 GLU A CA 1
ATOM 789 C C . GLU A 1 104 ? -2.756 8.745 -4.052 1.00 61.94 104 GLU A C 1
ATOM 791 O O . GLU A 1 104 ? -3.468 7.862 -4.528 1.00 61.94 104 GLU A O 1
ATOM 796 N N . SER A 1 105 ? -1.518 8.973 -4.483 1.00 55.66 105 SER A N 1
ATOM 797 C CA . SER A 1 105 ? -0.820 8.119 -5.446 1.00 55.66 105 SER A CA 1
ATOM 798 C C . SER A 1 105 ? -0.238 6.852 -4.811 1.00 55.66 105 SER A C 1
ATOM 800 O O . SER A 1 105 ? 0.092 5.911 -5.528 1.00 55.66 105 SER A O 1
ATOM 802 N N . SER A 1 106 ? -0.159 6.803 -3.478 1.00 61.47 106 SER A N 1
ATOM 803 C CA . SER A 1 106 ? 0.349 5.666 -2.703 1.00 61.47 106 SER A CA 1
ATOM 804 C C . SER A 1 106 ? -0.792 4.786 -2.196 1.00 61.47 106 SER A C 1
ATOM 806 O O . SER A 1 106 ? -0.977 4.603 -0.995 1.00 61.47 106 SER A O 1
ATOM 808 N N . VAL A 1 107 ? -1.599 4.275 -3.123 1.00 75.06 107 VAL A N 1
ATOM 809 C CA . VAL A 1 107 ? -2.623 3.278 -2.803 1.00 75.06 107 VAL A CA 1
ATOM 810 C C . VAL A 1 107 ? -1.978 1.905 -2.869 1.00 75.06 107 VAL A C 1
ATOM 812 O O . VAL A 1 107 ? -1.469 1.524 -3.916 1.00 75.06 107 VAL A O 1
ATOM 815 N N . HIS A 1 108 ? -2.013 1.174 -1.762 1.00 78.38 108 HIS A N 1
ATOM 816 C CA . HIS A 1 108 ? -1.559 -0.206 -1.698 1.00 78.38 108 HIS A CA 1
ATOM 817 C C . HIS A 1 108 ? -2.666 -1.146 -2.163 1.00 78.38 108 HIS A C 1
ATOM 819 O O . HIS A 1 108 ? -3.850 -0.818 -2.056 1.00 78.38 108 HIS A O 1
ATOM 825 N N . ALA A 1 109 ? -2.279 -2.317 -2.647 1.00 78.69 109 ALA A N 1
ATOM 826 C CA . ALA A 1 109 ? -3.196 -3.347 -3.094 1.00 78.69 109 ALA A CA 1
ATOM 827 C C . ALA A 1 109 ? -2.862 -4.664 -2.384 1.00 78.69 109 ALA A C 1
ATOM 829 O O . ALA A 1 109 ? -1.722 -4.882 -1.971 1.00 78.69 109 ALA A O 1
ATOM 830 N N . ASP A 1 110 ? -3.885 -5.473 -2.141 1.00 73.00 110 ASP A N 1
ATOM 831 C CA . ASP A 1 110 ? -3.751 -6.758 -1.467 1.00 73.00 110 ASP A CA 1
ATOM 832 C C . ASP A 1 110 ? -3.329 -7.857 -2.452 1.00 73.00 110 ASP A C 1
ATOM 834 O O . ASP A 1 110 ? -4.141 -8.332 -3.249 1.00 73.00 110 ASP A O 1
ATOM 838 N N . ASP A 1 111 ? -2.080 -8.313 -2.328 1.00 65.38 111 ASP A N 1
ATOM 839 C CA . ASP A 1 111 ? -1.497 -9.376 -3.157 1.00 65.38 111 ASP A CA 1
ATOM 840 C C . ASP A 1 111 ? -2.231 -10.736 -3.020 1.00 65.38 111 ASP A C 1
ATOM 842 O O . ASP A 1 111 ? -2.011 -11.645 -3.825 1.00 65.38 111 ASP A O 1
ATOM 846 N N . GLY A 1 112 ? -3.110 -10.901 -2.018 1.00 66.00 112 GLY A N 1
ATOM 847 C CA . GLY A 1 112 ? -3.887 -12.119 -1.740 1.00 66.00 112 GLY A CA 1
ATOM 848 C C . GLY A 1 112 ? -5.277 -12.191 -2.388 1.00 66.00 112 GLY A C 1
ATOM 849 O O . GLY A 1 112 ? -6.105 -12.995 -1.964 1.00 66.00 112 GLY A O 1
ATOM 850 N N . PHE A 1 113 ? -5.574 -11.346 -3.377 1.00 76.69 113 PHE A N 1
ATOM 851 C CA . PHE A 1 113 ? -6.913 -11.205 -3.953 1.00 76.69 113 PHE A CA 1
ATOM 852 C C . PHE A 1 113 ? -7.504 -12.495 -4.567 1.00 76.69 113 PHE A C 1
ATOM 854 O O . PHE A 1 113 ? -7.063 -12.967 -5.619 1.00 76.69 113 PHE A O 1
ATOM 861 N N . ASP A 1 114 ? -8.601 -12.987 -3.975 1.00 77.94 114 ASP A N 1
ATOM 862 C CA . ASP A 1 114 ? -9.475 -14.012 -4.560 1.00 77.94 114 ASP A CA 1
ATOM 863 C C . ASP A 1 114 ? -10.767 -13.390 -5.126 1.00 77.94 114 ASP A C 1
ATOM 865 O O . ASP A 1 114 ? -11.568 -12.773 -4.415 1.00 77.94 114 ASP A O 1
ATOM 869 N N . ARG A 1 115 ? -11.003 -13.613 -6.427 1.00 82.56 115 ARG A N 1
ATOM 870 C CA . ARG A 1 115 ? -12.206 -13.164 -7.150 1.00 82.56 115 ARG A CA 1
ATOM 871 C C . ARG A 1 115 ? -13.497 -13.832 -6.671 1.00 82.56 115 ARG A C 1
ATOM 873 O O . ARG A 1 115 ? -14.578 -13.317 -6.955 1.00 82.56 115 ARG A O 1
ATOM 880 N N . ASN A 1 116 ? -13.400 -14.973 -5.990 1.00 85.44 116 ASN A N 1
ATOM 881 C CA . ASN A 1 116 ? -14.546 -15.652 -5.389 1.00 85.44 116 ASN A CA 1
ATOM 882 C C . ASN A 1 116 ? -15.005 -14.973 -4.091 1.00 85.44 116 ASN A C 1
ATOM 884 O O . ASN A 1 116 ? -16.172 -15.104 -3.724 1.00 85.44 116 ASN A O 1
ATOM 888 N N . GLU A 1 117 ? -14.115 -14.246 -3.411 1.00 76.00 117 GLU A N 1
ATOM 889 C CA . GLU A 1 117 ? -14.425 -13.550 -2.158 1.00 76.00 117 GLU A CA 1
ATOM 890 C C . GLU A 1 117 ? -14.862 -12.100 -2.394 1.00 76.00 117 GLU A C 1
ATOM 892 O O . GLU A 1 117 ? -15.756 -11.599 -1.709 1.00 76.00 117 GLU A O 1
ATOM 897 N N . GLN A 1 118 ? -14.269 -11.419 -3.381 1.00 74.00 118 GLN A N 1
ATOM 898 C CA . GLN A 1 118 ? -14.625 -10.045 -3.743 1.00 74.00 118 GLN A CA 1
ATOM 899 C C . GLN A 1 118 ? -14.364 -9.769 -5.239 1.00 74.00 118 GLN A C 1
ATOM 901 O O . GLN A 1 118 ? -13.515 -10.408 -5.849 1.00 74.00 118 GLN A O 1
ATOM 906 N N . PRO A 1 119 ? -15.083 -8.831 -5.882 1.00 70.56 119 PRO A N 1
ATOM 907 C CA . PRO A 1 119 ? -14.962 -8.611 -7.328 1.00 70.56 119 PRO A CA 1
ATOM 908 C C . PRO A 1 119 ? -13.694 -7.848 -7.747 1.00 70.56 119 PRO A C 1
ATOM 910 O O . PRO A 1 119 ? -13.274 -7.955 -8.900 1.00 70.56 119 PRO A O 1
ATOM 913 N N . PHE A 1 120 ? -13.087 -7.084 -6.834 1.00 73.44 120 PHE A N 1
ATOM 914 C CA . PHE A 1 120 ? -11.907 -6.257 -7.096 1.00 73.44 120 PHE A CA 1
ATOM 915 C C . PHE A 1 120 ? -10.867 -6.417 -5.995 1.00 73.44 120 PHE A C 1
ATOM 917 O O . PHE A 1 120 ? -11.220 -6.594 -4.830 1.00 73.44 120 PHE A O 1
ATOM 924 N N . GLU A 1 121 ? -9.597 -6.308 -6.378 1.00 78.50 121 GLU A N 1
ATOM 925 C CA . GLU A 1 121 ? -8.477 -6.285 -5.446 1.00 78.50 121 GLU A CA 1
ATOM 926 C C . GLU A 1 121 ? -8.671 -5.176 -4.416 1.00 78.50 121 GLU A C 1
ATOM 928 O O . GLU A 1 121 ? -8.999 -4.028 -4.755 1.00 78.50 121 GLU A O 1
ATOM 933 N N . ARG A 1 122 ? -8.496 -5.526 -3.141 1.00 79.50 122 ARG A N 1
ATOM 934 C CA . ARG A 1 122 ? -8.705 -4.572 -2.064 1.00 79.50 122 ARG A CA 1
ATOM 935 C C . ARG A 1 122 ? -7.571 -3.567 -2.068 1.00 79.50 122 ARG A C 1
ATOM 937 O O . ARG A 1 122 ? -6.424 -3.895 -1.790 1.00 79.50 122 ARG A O 1
ATOM 944 N N . HIS A 1 123 ? -7.940 -2.328 -2.342 1.00 86.75 123 HIS A N 1
ATOM 945 C CA . HIS A 1 123 ? -7.035 -1.204 -2.248 1.00 86.75 123 HIS A CA 1
ATOM 946 C C . HIS A 1 123 ? -7.147 -0.567 -0.866 1.00 86.75 123 HIS A C 1
ATOM 948 O O . HIS A 1 123 ? -8.239 -0.498 -0.288 1.00 86.75 123 HIS A O 1
ATOM 954 N N . TYR A 1 124 ? -6.023 -0.113 -0.327 1.00 89.19 124 TYR A N 1
ATOM 955 C CA . TYR A 1 124 ? -5.965 0.495 0.991 1.00 89.19 124 TYR A CA 1
ATOM 956 C C . TYR A 1 124 ? -4.907 1.591 1.075 1.00 89.19 124 TYR A C 1
ATOM 958 O O . TYR A 1 124 ? -3.961 1.654 0.293 1.00 89.19 124 TYR A O 1
ATOM 966 N N . VAL A 1 125 ? -5.075 2.451 2.072 1.00 89.88 125 VAL A N 1
ATOM 967 C CA . VAL A 1 125 ? -4.087 3.457 2.472 1.00 89.88 125 VAL A CA 1
ATOM 968 C C . VAL A 1 125 ? -3.842 3.357 3.970 1.00 89.88 125 VAL A C 1
ATOM 970 O O . VAL A 1 125 ? -4.633 2.753 4.702 1.00 89.88 125 VAL A O 1
ATOM 973 N N . TYR A 1 126 ? -2.766 3.978 4.438 1.00 91.06 126 TYR A N 1
ATOM 974 C CA . TYR A 1 126 ? -2.506 4.105 5.864 1.00 91.06 126 TYR A CA 1
ATOM 975 C C . TYR A 1 126 ? -3.058 5.419 6.399 1.00 91.06 126 TYR A C 1
ATOM 977 O O . TYR A 1 126 ? -2.700 6.504 5.948 1.00 91.06 126 TYR A O 1
ATOM 985 N N . VAL A 1 127 ? -3.926 5.316 7.397 1.00 91.25 127 VAL A N 1
ATOM 986 C CA . VAL A 1 127 ? -4.404 6.463 8.167 1.00 91.25 127 VAL A CA 1
ATOM 987 C C . VAL A 1 127 ? -3.490 6.662 9.362 1.00 91.25 127 VAL A C 1
ATOM 989 O O . VAL A 1 127 ? -3.107 5.692 10.012 1.00 91.25 127 VAL A O 1
ATOM 992 N N . HIS A 1 128 ? -3.173 7.917 9.677 1.00 90.19 128 HIS A N 1
ATOM 993 C CA . HIS A 1 128 ? -2.369 8.289 10.837 1.00 90.19 128 HIS A CA 1
ATOM 994 C C . HIS A 1 128 ? -2.960 9.531 11.507 1.00 90.19 128 HIS A C 1
ATOM 996 O O . HIS A 1 128 ? -3.074 10.575 10.873 1.00 90.19 128 HIS A O 1
ATOM 1002 N N . ASN A 1 129 ? -3.342 9.433 12.786 1.00 85.00 129 ASN A N 1
ATOM 1003 C CA . ASN A 1 129 ? -3.995 10.520 13.542 1.00 85.00 129 ASN A CA 1
ATOM 1004 C C . ASN A 1 129 ? -5.257 11.100 12.865 1.00 85.00 129 ASN A C 1
ATOM 1006 O O . ASN A 1 129 ? -5.659 12.246 13.091 1.00 85.00 129 ASN A O 1
ATOM 1010 N N . GLY A 1 130 ? -5.906 10.256 12.069 1.00 88.19 130 GLY A N 1
ATOM 1011 C CA . GLY A 1 130 ? -7.066 10.560 11.256 1.00 88.19 130 GLY A CA 1
ATOM 1012 C C . GLY A 1 130 ? -6.736 11.227 9.921 1.00 88.19 130 GLY A C 1
ATOM 1013 O O . GLY A 1 130 ? -5.937 12.157 9.856 1.00 88.19 130 GLY A O 1
ATOM 1014 N N . SER A 1 131 ? -7.417 10.775 8.871 1.00 90.19 131 SER A N 1
ATOM 1015 C CA . SER A 1 131 ? -7.214 11.239 7.495 1.00 90.19 131 SER A CA 1
ATOM 1016 C C . SER A 1 131 ? -8.543 11.615 6.851 1.00 90.19 131 SER A C 1
ATOM 1018 O O . SER A 1 131 ? -9.589 11.039 7.170 1.00 90.19 131 SER A O 1
ATOM 1020 N N . ASP A 1 132 ? -8.493 12.590 5.948 1.00 90.62 132 ASP A N 1
ATOM 1021 C CA . ASP A 1 132 ? -9.648 13.060 5.192 1.00 90.62 132 ASP A CA 1
ATOM 1022 C C . ASP A 1 132 ? -9.734 12.348 3.837 1.00 90.62 132 ASP A C 1
ATOM 1024 O O . ASP A 1 132 ? -8.758 12.239 3.100 1.00 90.62 132 ASP A O 1
ATOM 1028 N N . PHE A 1 133 ? -10.940 11.918 3.492 1.00 89.75 133 PHE A N 1
ATOM 1029 C CA . PHE A 1 133 ? -11.283 11.250 2.245 1.00 89.75 133 PHE A CA 1
ATOM 1030 C C . PHE A 1 133 ? -12.401 12.012 1.543 1.00 89.75 133 PHE A C 1
ATOM 1032 O O . PHE A 1 133 ? -13.193 12.725 2.173 1.00 89.75 133 PHE A O 1
ATOM 1039 N N . ILE A 1 134 ? -12.509 11.808 0.233 1.00 89.69 134 ILE A N 1
ATOM 1040 C CA . ILE A 1 134 ? -13.702 12.176 -0.524 1.00 89.69 134 ILE A CA 1
ATOM 1041 C C . ILE A 1 134 ? -14.366 10.921 -1.063 1.00 89.69 134 ILE A C 1
ATOM 1043 O O . ILE A 1 134 ? -13.696 9.985 -1.485 1.00 89.69 134 ILE A O 1
ATOM 1047 N N . ALA A 1 135 ? -15.688 10.924 -1.073 1.00 90.62 135 ALA A N 1
ATOM 1048 C CA . ALA A 1 135 ? -16.476 9.806 -1.558 1.00 90.62 135 ALA A CA 1
ATOM 1049 C C . ALA A 1 135 ? -17.704 10.320 -2.317 1.00 90.62 135 ALA A C 1
ATOM 1051 O O . ALA A 1 135 ? -18.194 11.414 -2.008 1.00 90.62 135 ALA A O 1
ATOM 1052 N N . PRO A 1 136 ? -18.211 9.568 -3.308 1.00 91.94 136 PRO A N 1
ATOM 1053 C CA . PRO A 1 136 ? -19.481 9.888 -3.939 1.00 91.94 136 PRO A CA 1
ATOM 1054 C C . PRO A 1 136 ? -20.616 9.800 -2.912 1.00 91.94 136 PRO A C 1
ATOM 1056 O O . PRO A 1 136 ? -20.554 9.019 -1.966 1.00 91.94 136 PRO A O 1
ATOM 1059 N N . GLN A 1 137 ? -21.664 10.594 -3.113 1.00 93.81 137 GLN A N 1
ATOM 1060 C CA . GLN A 1 137 ? -22.898 10.504 -2.345 1.00 93.81 137 GLN A CA 1
ATOM 1061 C C . GLN A 1 137 ? -23.475 9.085 -2.435 1.00 93.81 137 GLN A C 1
ATOM 1063 O O . GLN A 1 137 ? -23.542 8.510 -3.524 1.00 93.81 137 GLN A O 1
ATOM 1068 N N . GLY A 1 138 ? -23.951 8.571 -1.303 1.00 93.88 138 GLY A N 1
ATOM 1069 C CA . GLY A 1 138 ? -24.473 7.214 -1.164 1.00 93.88 138 GLY A CA 1
ATOM 1070 C C . GLY A 1 138 ? -23.675 6.400 -0.154 1.00 93.88 138 GLY A C 1
ATOM 1071 O O . GLY A 1 138 ? -22.916 6.948 0.645 1.00 93.88 138 GLY A O 1
ATOM 1072 N N . ASP A 1 139 ? -23.872 5.088 -0.178 1.00 95.19 139 ASP A N 1
ATOM 1073 C CA . ASP A 1 139 ? -23.225 4.195 0.773 1.00 95.19 139 ASP A CA 1
ATOM 1074 C C . ASP A 1 139 ? -21.804 3.853 0.319 1.00 95.19 139 ASP A C 1
ATOM 1076 O O . ASP A 1 139 ? -21.570 3.431 -0.819 1.00 95.19 139 ASP A O 1
ATOM 1080 N N . VAL A 1 140 ? -20.859 4.008 1.243 1.00 94.06 140 VAL A N 1
ATOM 1081 C CA . VAL A 1 140 ? -19.485 3.530 1.099 1.00 94.06 140 VAL A CA 1
ATOM 1082 C C . VAL A 1 140 ? -19.152 2.556 2.219 1.00 94.06 140 VAL A C 1
ATOM 1084 O O . VAL A 1 140 ? -19.575 2.722 3.363 1.00 94.06 140 VAL A O 1
ATOM 1087 N N . THR A 1 141 ? -18.396 1.517 1.892 1.00 94.50 141 THR A N 1
ATOM 1088 C CA . THR A 1 141 ? -17.869 0.567 2.869 1.00 94.50 141 THR A CA 1
ATOM 1089 C C . THR A 1 141 ? -16.498 1.038 3.328 1.00 94.50 141 THR A C 1
ATOM 1091 O O . THR A 1 141 ? -15.601 1.211 2.506 1.00 94.50 141 THR A O 1
ATOM 1094 N N . LEU A 1 142 ? -16.344 1.200 4.639 1.00 95.19 142 LEU A N 1
ATOM 1095 C CA . LEU A 1 142 ? -15.078 1.397 5.331 1.00 95.19 142 LEU A CA 1
ATOM 1096 C C . LEU A 1 142 ? -14.657 0.086 5.994 1.00 95.19 142 LEU A C 1
ATOM 1098 O O . LEU A 1 142 ? -15.410 -0.467 6.794 1.00 95.19 142 LEU A O 1
ATOM 1102 N N . GLU A 1 143 ? -13.440 -0.361 5.723 1.00 94.25 143 GLU A N 1
ATOM 1103 C CA . GLU A 1 143 ? -12.786 -1.457 6.433 1.00 94.25 143 GLU A CA 1
ATOM 1104 C C . GLU A 1 143 ? -11.496 -0.954 7.071 1.00 94.25 143 GLU A C 1
ATOM 1106 O O . GLU A 1 143 ? -10.747 -0.194 6.457 1.00 94.25 143 GLU A O 1
ATOM 1111 N N . VAL A 1 144 ? -11.249 -1.354 8.313 1.00 95.69 144 VAL A N 1
ATOM 1112 C CA . VAL A 1 144 ? -10.102 -0.915 9.108 1.00 95.69 144 VAL A CA 1
ATOM 1113 C C . VAL A 1 144 ? -9.433 -2.131 9.729 1.00 95.69 144 VAL A C 1
ATOM 1115 O O . VAL A 1 144 ? -10.104 -2.951 10.351 1.00 95.69 144 VAL A O 1
ATOM 1118 N N . SER A 1 145 ? -8.113 -2.228 9.607 1.00 94.50 145 SER A N 1
ATOM 1119 C CA . SER A 1 145 ? -7.314 -3.248 10.291 1.00 94.50 145 SER A CA 1
ATOM 1120 C C . SER A 1 145 ? -6.073 -2.642 10.940 1.00 94.50 145 SER A C 1
ATOM 1122 O O . SER A 1 145 ? -5.548 -1.622 10.490 1.00 94.50 145 SER A O 1
ATOM 1124 N N . HIS A 1 146 ? -5.621 -3.276 12.022 1.00 93.94 146 HIS A N 1
ATOM 1125 C CA . HIS A 1 146 ? -4.479 -2.833 12.815 1.00 93.94 146 HIS A CA 1
ATOM 1126 C C . HIS A 1 146 ? -3.708 -4.044 13.351 1.00 93.94 146 HIS A C 1
ATOM 1128 O O . HIS A 1 146 ? -3.830 -4.414 14.516 1.00 93.94 146 HIS A O 1
ATOM 1134 N N . GLY A 1 147 ? -2.983 -4.724 12.463 1.00 90.25 147 GLY A N 1
ATOM 1135 C CA . GLY A 1 147 ? -2.312 -5.989 12.767 1.00 90.25 147 GLY A CA 1
ATOM 1136 C C . GLY A 1 147 ? -3.251 -7.114 13.211 1.00 90.25 147 GLY A C 1
ATOM 1137 O O . GLY A 1 147 ? -4.471 -7.035 13.074 1.00 90.25 147 GLY A O 1
ATOM 1138 N N . LEU A 1 148 ? -2.665 -8.188 13.747 1.00 87.88 148 LEU A N 1
ATOM 1139 C CA . LEU A 1 148 ? -3.383 -9.416 14.128 1.00 87.88 148 LEU A CA 1
ATOM 1140 C C . LEU A 1 148 ? -3.924 -9.400 15.569 1.00 87.88 148 LEU A C 1
ATOM 1142 O O . LEU A 1 148 ? -4.683 -10.284 15.972 1.00 87.88 148 LEU A O 1
ATOM 1146 N N . GLU A 1 149 ? -3.533 -8.407 16.368 1.00 88.38 149 GLU A N 1
ATOM 1147 C CA . GLU A 1 149 ? -3.999 -8.264 17.751 1.00 88.38 149 GLU A CA 1
ATOM 1148 C C . GLU A 1 149 ? -5.417 -7.704 17.855 1.00 88.38 149 GLU A C 1
ATOM 1150 O O . GLU A 1 149 ? -6.055 -7.851 18.901 1.00 88.38 149 GLU A O 1
ATOM 1155 N N . TYR A 1 150 ? -5.921 -7.095 16.783 1.00 92.38 150 TYR A N 1
ATOM 1156 C CA . TYR A 1 150 ? -7.225 -6.450 16.731 1.00 92.38 150 TYR A CA 1
ATOM 1157 C C . TYR A 1 150 ? -8.102 -7.108 15.669 1.00 92.38 150 TYR A C 1
ATOM 1159 O O . TYR A 1 150 ? -7.618 -7.569 14.636 1.00 92.38 150 TYR A O 1
ATOM 1167 N N . PHE A 1 151 ? -9.408 -7.160 15.920 1.00 94.19 151 PHE A N 1
ATOM 1168 C CA . PHE A 1 151 ? -10.354 -7.541 14.879 1.00 94.19 151 PHE A CA 1
ATOM 1169 C C . PHE A 1 151 ? -10.367 -6.477 13.780 1.00 94.19 151 PHE A C 1
ATOM 1171 O O . PHE A 1 151 ? -10.315 -5.279 14.063 1.00 94.19 151 PHE A O 1
ATOM 1178 N N . ALA A 1 152 ? -10.466 -6.923 12.528 1.00 93.75 152 ALA A N 1
ATOM 1179 C CA . ALA A 1 152 ? -10.789 -6.022 11.436 1.00 93.75 152 ALA A CA 1
ATOM 1180 C C . ALA A 1 152 ? -12.225 -5.510 11.614 1.00 93.75 152 ALA A C 1
ATOM 1182 O O . ALA A 1 152 ? -13.153 -6.282 11.862 1.00 93.75 152 ALA A O 1
ATOM 1183 N N . GLU A 1 153 ? -12.399 -4.204 11.478 1.00 95.81 153 GLU A N 1
ATOM 1184 C CA . GLU A 1 153 ? -13.679 -3.525 11.633 1.00 95.81 153 GLU A CA 1
ATOM 1185 C C . GLU A 1 153 ? -14.235 -3.163 10.259 1.00 95.81 153 GLU A C 1
ATOM 1187 O O . GLU A 1 153 ? -13.514 -2.648 9.405 1.00 95.81 153 GLU A O 1
ATOM 1192 N N . ARG A 1 154 ? -15.536 -3.382 10.052 1.00 94.94 154 ARG A N 1
ATOM 1193 C CA . ARG A 1 154 ? -16.233 -3.032 8.808 1.00 94.94 154 ARG A CA 1
ATOM 1194 C C . ARG A 1 154 ? -17.460 -2.188 9.113 1.00 94.94 154 ARG A C 1
ATOM 1196 O O . ARG A 1 154 ? -18.297 -2.567 9.929 1.00 94.94 154 ARG A O 1
ATOM 1203 N N . LYS A 1 155 ? -17.599 -1.053 8.430 1.00 95.56 155 LYS A N 1
ATOM 1204 C CA . LYS A 1 155 ? -18.726 -0.125 8.578 1.00 95.56 155 LYS A CA 1
ATOM 1205 C C . LYS A 1 155 ? -19.262 0.302 7.222 1.00 95.56 155 LYS A C 1
ATOM 1207 O O . LYS A 1 155 ? -18.504 0.505 6.282 1.00 95.56 155 LYS A O 1
ATOM 1212 N N . ILE A 1 156 ? -20.573 0.495 7.148 1.00 96.19 156 ILE A N 1
ATOM 1213 C CA . ILE A 1 156 ? -21.205 1.205 6.036 1.00 96.19 156 ILE A CA 1
ATOM 1214 C C . ILE A 1 156 ? -21.403 2.650 6.480 1.00 96.19 156 ILE A C 1
ATOM 1216 O O . ILE A 1 156 ? -21.910 2.912 7.572 1.00 96.19 156 ILE A O 1
ATOM 1220 N N . ILE A 1 157 ? -20.965 3.578 5.644 1.00 96.62 157 ILE A N 1
ATOM 1221 C CA . ILE A 1 157 ? -21.048 5.010 5.872 1.00 96.62 157 ILE A CA 1
ATOM 1222 C C . ILE A 1 157 ? -21.953 5.588 4.794 1.00 96.62 157 ILE A C 1
ATOM 1224 O O . ILE A 1 157 ? -21.652 5.475 3.609 1.00 96.62 157 ILE A O 1
ATOM 1228 N N . HIS A 1 158 ? -23.031 6.248 5.207 1.00 96.75 158 HIS A N 1
ATOM 1229 C CA . HIS A 1 158 ? -23.841 7.028 4.285 1.00 96.75 158 HIS A CA 1
ATOM 1230 C C . HIS A 1 158 ? -23.194 8.399 4.074 1.00 96.75 158 HIS A C 1
ATOM 1232 O O . HIS A 1 158 ? -23.005 9.149 5.034 1.00 96.75 158 HIS A O 1
ATOM 1238 N N . VAL A 1 159 ? -22.816 8.708 2.837 1.00 95.62 159 VAL A N 1
ATOM 1239 C CA . VAL A 1 159 ? -22.146 9.954 2.458 1.00 95.62 159 VAL A CA 1
ATOM 1240 C C . VAL A 1 159 ? -23.160 10.905 1.857 1.00 95.62 159 VAL A C 1
ATOM 1242 O O . VAL A 1 159 ? -23.783 10.619 0.834 1.00 95.62 159 VAL A O 1
ATOM 1245 N N . GLU A 1 160 ? -23.279 12.082 2.457 1.00 95.62 160 GLU A N 1
ATOM 1246 C CA . GLU A 1 160 ? -24.113 13.153 1.934 1.00 95.62 160 GLU A CA 1
ATOM 1247 C C . GLU A 1 160 ? -23.303 14.142 1.086 1.00 95.62 160 GLU A C 1
ATOM 1249 O O . GLU A 1 160 ? -22.187 14.545 1.429 1.00 95.62 160 GLU A O 1
ATOM 1254 N N . ALA A 1 161 ? -23.893 14.586 -0.025 1.00 94.38 161 ALA A N 1
ATOM 1255 C CA . ALA A 1 161 ? -23.262 15.546 -0.920 1.00 94.38 161 ALA A CA 1
ATOM 1256 C C . ALA A 1 161 ? -22.939 16.867 -0.202 1.00 94.38 161 ALA A C 1
ATOM 1258 O O . ALA A 1 161 ? -23.789 17.446 0.475 1.00 94.38 161 ALA A O 1
ATOM 1259 N N . ARG A 1 162 ? -21.721 17.384 -0.414 1.00 94.38 162 ARG A N 1
ATOM 1260 C CA . ARG A 1 162 ? -21.210 18.661 0.125 1.00 94.38 162 ARG A CA 1
ATOM 1261 C C . ARG A 1 162 ? -21.184 18.755 1.655 1.00 94.38 162 ARG A C 1
ATOM 1263 O O . ARG A 1 162 ? -20.952 19.843 2.179 1.00 94.38 162 ARG A O 1
ATOM 1270 N N . LYS A 1 163 ? -21.389 17.648 2.368 1.00 96.81 163 LYS A N 1
ATOM 1271 C CA . LYS A 1 163 ? -21.221 17.579 3.820 1.00 96.81 163 LYS A CA 1
ATOM 1272 C C . LYS A 1 163 ? -19.870 16.973 4.179 1.00 96.81 163 LYS A C 1
ATOM 1274 O O . LYS A 1 163 ? -19.277 16.231 3.396 1.00 96.81 163 LYS A O 1
ATOM 1279 N N . SER A 1 164 ? -19.409 17.309 5.377 1.00 96.62 164 SER A N 1
ATOM 1280 C CA . SER A 1 164 ? -18.271 16.670 6.028 1.00 96.62 164 SER A CA 1
ATOM 1281 C C . SER A 1 164 ? -18.777 15.892 7.231 1.00 96.62 164 SER A C 1
ATOM 1283 O O . SER A 1 164 ? -19.585 16.415 7.998 1.00 96.62 164 SER A O 1
ATOM 1285 N N . GLN A 1 165 ? -18.279 14.677 7.421 1.00 96.38 165 GLN A N 1
ATOM 1286 C CA . GLN A 1 165 ? -18.594 13.861 8.589 1.00 96.38 165 GLN A CA 1
ATOM 1287 C C . GLN A 1 165 ? -17.342 13.197 9.145 1.00 96.38 165 GLN A C 1
ATOM 1289 O O . GLN A 1 165 ? -16.423 12.861 8.401 1.00 96.38 165 GLN A O 1
ATOM 1294 N N . VAL A 1 166 ? -17.318 13.012 10.461 1.00 97.00 166 VAL A N 1
ATOM 1295 C CA . VAL A 1 166 ? -16.249 12.294 11.155 1.00 97.00 166 VAL A CA 1
ATOM 1296 C C . VAL A 1 166 ? -16.749 10.893 11.470 1.00 97.00 166 VAL A C 1
ATOM 1298 O O . VAL A 1 166 ? -17.829 10.730 12.036 1.00 97.00 166 VAL A O 1
ATOM 1301 N N . VAL A 1 167 ? -15.967 9.886 11.100 1.00 97.00 167 VAL A N 1
ATOM 1302 C CA . VAL A 1 167 ? -16.246 8.483 11.389 1.00 97.00 167 VAL A CA 1
ATOM 1303 C C . VAL A 1 167 ? -15.148 7.958 12.295 1.00 97.00 167 VAL A C 1
ATOM 1305 O O . VAL A 1 167 ? -14.011 7.776 11.864 1.00 97.00 167 VAL A O 1
ATOM 1308 N N . THR A 1 168 ? -15.511 7.698 13.549 1.00 97.25 168 THR A N 1
ATOM 1309 C CA . THR A 1 168 ? -14.614 7.075 14.522 1.00 97.25 168 THR A CA 1
ATOM 1310 C C . THR A 1 168 ? -14.799 5.557 14.521 1.00 97.25 168 THR A C 1
ATOM 1312 O O . THR A 1 168 ? -15.917 5.031 14.643 1.00 97.25 168 THR A O 1
ATOM 1315 N N . VAL A 1 169 ? -13.692 4.835 14.384 1.00 97.56 169 VAL A N 1
ATOM 1316 C CA . VAL A 1 169 ? -13.614 3.378 14.508 1.00 97.56 169 VAL A CA 1
ATOM 1317 C C . VAL A 1 169 ? -12.801 3.059 15.753 1.00 97.56 169 VAL A C 1
ATOM 1319 O O . VAL A 1 169 ? -11.640 3.437 15.844 1.00 97.56 169 VAL A O 1
ATOM 1322 N N . ARG A 1 170 ? -13.430 2.389 16.722 1.00 96.56 170 ARG A N 1
ATOM 1323 C CA . ARG A 1 170 ? -12.756 1.901 17.927 1.00 96.56 170 ARG A CA 1
ATOM 1324 C C . ARG A 1 170 ? -12.379 0.453 17.709 1.00 96.56 170 ARG A C 1
ATOM 1326 O O . ARG A 1 170 ? -13.264 -0.364 17.472 1.00 96.56 170 ARG A O 1
ATOM 1333 N N . LEU A 1 171 ? -11.087 0.175 17.763 1.00 95.75 171 LEU A N 1
ATOM 1334 C CA . LEU A 1 171 ? -10.553 -1.161 17.583 1.00 95.75 171 LEU A CA 1
ATOM 1335 C C . LEU A 1 171 ? -10.842 -2.010 18.817 1.00 95.75 171 LEU A C 1
ATOM 1337 O O . LEU A 1 171 ? -10.791 -1.525 19.949 1.00 95.75 171 LEU A O 1
ATOM 1341 N N . LYS A 1 172 ? -11.097 -3.294 18.586 1.00 94.44 172 LYS A N 1
ATOM 1342 C CA . LYS A 1 172 ? -11.289 -4.288 19.638 1.00 94.44 172 LYS A CA 1
ATOM 1343 C C . LYS A 1 172 ? -10.209 -5.351 19.539 1.00 94.44 172 LYS A C 1
ATOM 1345 O O . LYS A 1 172 ? -10.006 -5.921 18.466 1.00 94.44 172 LYS A O 1
ATOM 1350 N N . ARG A 1 173 ? -9.541 -5.652 20.653 1.00 90.69 173 ARG A N 1
ATOM 1351 C CA . ARG A 1 173 ? -8.544 -6.727 20.685 1.00 90.69 173 ARG A CA 1
ATOM 1352 C C . ARG A 1 173 ? -9.202 -8.091 20.473 1.00 90.69 173 ARG A C 1
ATOM 1354 O O . ARG A 1 173 ? -10.316 -8.342 20.937 1.00 90.69 173 ARG A O 1
ATOM 1361 N N . THR A 1 174 ? -8.486 -9.000 19.818 1.00 89.69 174 THR A N 1
ATOM 1362 C CA . THR A 1 174 ? -8.961 -10.368 19.549 1.00 89.69 174 THR A CA 1
ATOM 1363 C C . THR A 1 174 ? -9.094 -11.216 20.812 1.00 89.69 174 THR A C 1
ATOM 1365 O O . THR A 1 174 ? -9.813 -12.212 20.819 1.00 89.69 174 THR A O 1
ATOM 1368 N N . GLY A 1 175 ? -8.414 -10.826 21.897 1.00 82.44 175 GLY A N 1
ATOM 1369 C CA . GLY A 1 175 ? -8.363 -11.604 23.135 1.00 82.44 175 GLY A CA 1
ATOM 1370 C C . GLY A 1 175 ? -7.568 -12.903 22.995 1.00 82.44 175 GLY A C 1
ATOM 1371 O O . GLY A 1 175 ? -7.716 -13.792 23.833 1.00 82.44 175 GLY A O 1
ATOM 1372 N N . ALA A 1 176 ? -6.744 -13.023 21.945 1.00 80.00 176 ALA A N 1
ATOM 1373 C CA . ALA A 1 176 ? -5.857 -14.161 21.747 1.00 80.00 176 ALA A CA 1
ATOM 1374 C C . ALA A 1 176 ? -5.010 -14.429 23.015 1.00 80.00 176 ALA A C 1
ATOM 1376 O O . ALA A 1 176 ? -4.686 -13.489 23.750 1.00 80.00 176 ALA A O 1
ATOM 1377 N N . PRO A 1 177 ? -4.694 -15.704 23.316 1.00 74.56 177 PRO A N 1
ATOM 1378 C CA . PRO A 1 177 ? -4.188 -16.144 24.617 1.00 74.56 177 PRO A CA 1
ATOM 1379 C C . PRO A 1 177 ? -2.693 -15.838 24.802 1.00 74.56 177 PRO A C 1
ATOM 1381 O O . PRO A 1 177 ? -1.910 -16.711 25.169 1.00 74.56 177 PRO A O 1
ATOM 1384 N N . TRP A 1 178 ? -2.283 -14.601 24.540 1.00 73.81 178 TRP A N 1
ATOM 1385 C CA . TRP A 1 178 ? -0.918 -14.143 24.745 1.00 73.81 178 TRP A CA 1
ATOM 1386 C C . TRP A 1 178 ? -0.599 -14.155 26.251 1.00 73.81 178 TRP A C 1
ATOM 1388 O O . TRP A 1 178 ? -1.351 -13.567 27.041 1.00 73.81 178 TRP A O 1
ATOM 1398 N N . PRO A 1 179 ? 0.481 -14.828 26.689 1.00 74.31 179 PRO A N 1
ATOM 1399 C CA . PRO A 1 179 ? 0.930 -14.812 28.075 1.00 74.31 179 PRO A CA 1
ATOM 1400 C C . PRO A 1 179 ? 1.051 -13.388 28.625 1.00 74.31 179 PRO A C 1
ATOM 1402 O O . PRO A 1 179 ? 1.870 -12.603 28.163 1.00 74.31 179 PRO A O 1
ATOM 1405 N N . LYS A 1 180 ? 0.249 -13.062 29.647 1.00 71.38 180 LYS A N 1
ATOM 1406 C CA . LYS A 1 180 ? 0.200 -11.720 30.266 1.00 71.38 180 LYS A CA 1
ATOM 1407 C C . LYS A 1 180 ? 1.460 -11.351 31.056 1.00 71.38 180 LYS A C 1
ATOM 1409 O O . LYS A 1 180 ? 1.603 -10.210 31.481 1.00 71.38 180 LYS A O 1
ATOM 1414 N N . THR A 1 181 ? 2.323 -12.328 31.319 1.00 71.94 181 THR A N 1
ATOM 1415 C CA . THR A 1 181 ? 3.560 -12.175 32.093 1.00 71.94 181 THR A CA 1
ATOM 1416 C C . THR A 1 181 ? 4.733 -11.694 31.247 1.00 71.94 181 THR A C 1
ATOM 1418 O O . THR A 1 181 ? 5.769 -11.345 31.804 1.00 71.94 181 THR A O 1
ATOM 1421 N N . GLU A 1 182 ? 4.580 -11.666 29.924 1.00 74.25 182 GLU A N 1
ATOM 1422 C CA . GLU A 1 182 ? 5.631 -11.304 28.982 1.00 74.25 182 GLU A CA 1
ATOM 1423 C C . GLU A 1 182 ? 5.110 -10.251 28.006 1.00 74.25 182 GLU A C 1
ATOM 1425 O O . GLU A 1 182 ? 3.944 -10.260 27.606 1.00 74.25 182 GLU A O 1
ATOM 1430 N N . ARG A 1 183 ? 5.979 -9.311 27.630 1.00 78.75 183 ARG A N 1
ATOM 1431 C CA . ARG A 1 183 ? 5.670 -8.380 26.549 1.00 78.75 183 ARG A CA 1
ATOM 1432 C C . ARG A 1 183 ? 5.839 -9.121 25.227 1.00 78.75 183 ARG A C 1
ATOM 1434 O O . ARG A 1 183 ? 6.938 -9.574 24.921 1.00 78.75 183 ARG A O 1
ATOM 1441 N N . TRP A 1 184 ? 4.772 -9.176 24.442 1.00 79.75 184 TRP A N 1
ATOM 1442 C CA . TRP A 1 184 ? 4.821 -9.621 23.054 1.00 79.75 184 TRP A CA 1
ATOM 1443 C C . TRP A 1 184 ? 5.102 -8.426 22.155 1.00 79.75 184 TRP A C 1
ATOM 1445 O O . TRP A 1 184 ? 4.619 -7.329 22.423 1.00 79.75 184 TRP A O 1
ATOM 1455 N N . ALA A 1 185 ? 5.912 -8.649 21.127 1.00 84.69 185 ALA A N 1
ATOM 1456 C CA . ALA A 1 185 ? 6.153 -7.692 20.063 1.00 84.69 185 ALA A CA 1
ATOM 1457 C C . ALA A 1 185 ? 5.950 -8.422 18.738 1.00 84.69 185 ALA A C 1
ATOM 1459 O O . ALA A 1 185 ? 6.524 -9.490 18.506 1.00 84.69 185 ALA A O 1
ATOM 1460 N N . SER A 1 186 ? 5.117 -7.857 17.880 1.00 88.94 186 SER A N 1
ATOM 1461 C CA . SER A 1 186 ? 4.982 -8.276 16.491 1.00 88.94 186 SER A CA 1
ATOM 1462 C C . SER A 1 186 ? 6.218 -7.858 15.698 1.00 88.94 186 SER A C 1
ATOM 1464 O O . SER A 1 186 ? 6.823 -6.810 15.950 1.00 88.94 186 SER A O 1
ATOM 1466 N N . GLY A 1 187 ? 6.593 -8.668 14.712 1.00 89.81 187 GLY A N 1
ATOM 1467 C CA . GLY A 1 187 ? 7.707 -8.334 13.847 1.00 89.81 187 GLY A CA 1
ATOM 1468 C C . GLY A 1 187 ? 7.534 -8.833 12.425 1.00 89.81 187 GLY A C 1
ATOM 1469 O O . GLY A 1 187 ? 6.969 -9.902 12.205 1.00 89.81 187 GLY A O 1
ATOM 1470 N N . ASP A 1 188 ? 8.055 -8.057 11.483 1.00 88.62 188 ASP A N 1
ATOM 1471 C CA . ASP A 1 188 ? 8.250 -8.465 10.097 1.00 88.62 188 ASP A CA 1
ATOM 1472 C C . ASP A 1 188 ? 9.739 -8.740 9.874 1.00 88.62 188 ASP A C 1
ATOM 1474 O O . ASP A 1 188 ? 10.602 -7.928 10.222 1.00 88.62 188 ASP A O 1
ATOM 1478 N N . LEU A 1 189 ? 10.046 -9.917 9.334 1.00 86.75 189 LEU A N 1
ATOM 1479 C CA . LEU A 1 189 ? 11.412 -10.381 9.110 1.00 86.75 189 LEU A CA 1
ATOM 1480 C C . LEU A 1 189 ? 11.871 -10.224 7.652 1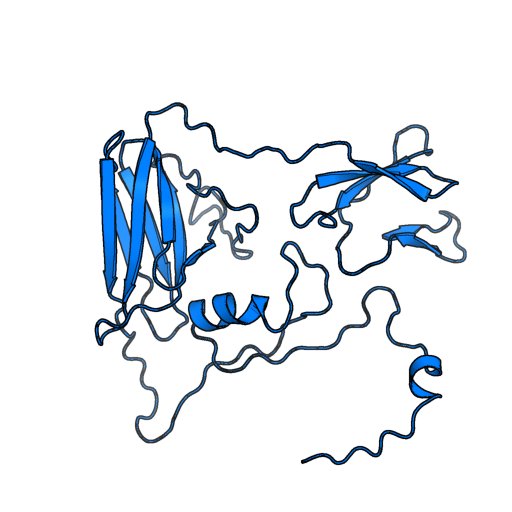.00 86.75 189 LEU A C 1
ATOM 1482 O O . LEU A 1 189 ? 13.004 -10.593 7.342 1.00 86.75 189 LEU A O 1
ATOM 1486 N N . HIS A 1 190 ? 11.016 -9.715 6.761 1.00 85.50 190 HIS A N 1
ATOM 1487 C CA . HIS A 1 190 ? 11.282 -9.648 5.327 1.00 85.50 190 HIS A CA 1
ATOM 1488 C C . HIS A 1 190 ? 10.804 -8.320 4.725 1.00 85.50 190 HIS A C 1
ATOM 1490 O O . HIS A 1 190 ? 9.892 -8.281 3.903 1.00 85.50 190 HIS A O 1
ATOM 1496 N N . VAL A 1 191 ? 11.480 -7.224 5.073 1.00 79.25 191 VAL A N 1
ATOM 1497 C CA . VAL A 1 191 ? 11.266 -5.921 4.426 1.00 79.25 191 VAL A CA 1
ATOM 1498 C C . VAL A 1 191 ? 12.507 -5.516 3.648 1.00 79.25 191 VAL A C 1
ATOM 1500 O O . VAL A 1 191 ? 13.621 -5.653 4.143 1.00 79.25 191 VAL A O 1
ATOM 1503 N N . HIS A 1 192 ? 12.318 -4.982 2.441 1.00 78.06 192 HIS A N 1
ATOM 1504 C CA . HIS A 1 192 ? 13.409 -4.448 1.627 1.00 78.06 192 HIS A CA 1
ATOM 1505 C C . HIS A 1 192 ? 13.241 -2.943 1.404 1.00 78.06 192 HIS A C 1
ATOM 1507 O O . HIS A 1 192 ? 12.496 -2.514 0.524 1.00 78.06 192 HIS A O 1
ATOM 1513 N N . MET A 1 193 ? 13.955 -2.126 2.179 1.00 72.19 193 MET A N 1
ATOM 1514 C CA . MET A 1 193 ? 13.899 -0.657 2.079 1.00 72.19 193 MET A CA 1
ATOM 1515 C C . MET A 1 193 ? 14.807 -0.076 0.981 1.00 72.19 193 MET A C 1
ATOM 1517 O O . MET A 1 193 ? 14.816 1.125 0.761 1.00 72.19 193 MET A O 1
ATOM 1521 N N . ASN A 1 194 ? 15.637 -0.880 0.311 1.00 64.81 194 ASN A N 1
ATOM 1522 C CA . ASN A 1 194 ? 16.517 -0.387 -0.757 1.00 64.81 194 ASN A CA 1
ATOM 1523 C C . ASN A 1 194 ? 16.005 -0.686 -2.176 1.00 64.81 194 ASN A C 1
ATOM 1525 O O . ASN A 1 194 ? 16.694 -0.347 -3.144 1.00 64.81 194 ASN A O 1
ATOM 1529 N N . TYR A 1 195 ? 14.813 -1.279 -2.320 1.00 65.38 195 TYR A N 1
ATOM 1530 C CA . TYR A 1 195 ? 14.071 -1.203 -3.581 1.00 65.38 195 TYR A CA 1
ATOM 1531 C C . TYR A 1 195 ? 13.465 0.189 -3.745 1.00 65.38 195 TYR A C 1
ATOM 1533 O O . TYR A 1 195 ? 13.123 0.845 -2.765 1.00 65.38 195 TYR A O 1
ATOM 1541 N N . GLY A 1 196 ? 13.309 0.629 -4.997 1.00 60.53 196 GLY A N 1
ATOM 1542 C CA . GLY A 1 196 ? 12.466 1.792 -5.272 1.00 60.53 196 GLY A CA 1
ATOM 1543 C C . GLY A 1 196 ? 11.003 1.473 -4.964 1.00 60.53 196 GLY A C 1
ATOM 1544 O O . GLY A 1 196 ? 10.227 2.383 -4.689 1.00 60.53 196 GLY A O 1
ATOM 1545 N N . GLY A 1 197 ? 10.648 0.178 -4.945 1.00 63.34 197 GLY A N 1
ATOM 1546 C CA . GLY A 1 197 ? 9.312 -0.357 -4.703 1.00 63.34 197 GLY A CA 1
ATOM 1547 C C . GLY A 1 197 ? 8.293 0.247 -5.659 1.00 63.34 197 GLY A C 1
ATOM 1548 O O . GLY A 1 197 ? 8.630 1.062 -6.500 1.00 63.34 197 GLY A O 1
ATOM 1549 N N . THR A 1 198 ? 7.010 -0.052 -5.492 1.00 59.97 198 THR A N 1
ATOM 1550 C CA . THR A 1 198 ? 5.969 0.818 -6.068 1.00 59.97 198 THR A CA 1
ATOM 1551 C C . THR A 1 198 ? 5.891 2.146 -5.295 1.00 59.97 198 THR A C 1
ATOM 1553 O O . THR A 1 198 ? 5.560 3.175 -5.877 1.00 59.97 198 THR A O 1
ATOM 1556 N N . TYR A 1 199 ? 6.279 2.147 -4.010 1.00 61.12 199 TYR A N 1
ATOM 1557 C CA . TYR A 1 199 ? 5.943 3.206 -3.047 1.00 61.12 199 TYR A CA 1
ATOM 1558 C C . TYR A 1 199 ? 7.130 3.926 -2.382 1.00 61.12 199 TYR A C 1
ATOM 1560 O O . TYR A 1 199 ? 6.877 4.707 -1.473 1.00 61.12 199 TYR A O 1
ATOM 1568 N N . TRP A 1 200 ? 8.387 3.681 -2.786 1.00 66.62 200 TRP A N 1
ATOM 1569 C CA . TRP A 1 200 ? 9.602 4.250 -2.165 1.00 66.62 200 TRP A CA 1
ATOM 1570 C C . TRP A 1 200 ? 9.621 4.151 -0.628 1.00 66.62 200 TRP A C 1
ATOM 1572 O O . TRP A 1 200 ? 9.155 5.035 0.095 1.00 66.62 200 TRP A O 1
ATOM 1582 N N . MET A 1 201 ? 10.215 3.082 -0.098 1.00 71.69 201 MET A N 1
ATOM 1583 C CA . MET A 1 201 ? 10.335 2.912 1.353 1.00 71.69 201 MET A CA 1
ATOM 1584 C C . MET A 1 201 ? 11.722 3.311 1.855 1.00 71.69 201 MET A C 1
ATOM 1586 O O . MET A 1 201 ? 12.727 2.867 1.322 1.00 71.69 201 MET A O 1
ATOM 1590 N N . ASP A 1 202 ? 11.775 4.111 2.914 1.00 74.62 202 ASP A N 1
ATOM 1591 C CA . ASP A 1 202 ? 12.960 4.354 3.729 1.00 74.62 202 ASP A CA 1
ATOM 1592 C C . ASP A 1 202 ? 12.597 4.199 5.216 1.00 74.62 202 ASP A C 1
ATOM 1594 O O . ASP A 1 202 ? 11.441 3.952 5.573 1.00 74.62 202 ASP A O 1
ATOM 1598 N N . SER A 1 203 ? 13.578 4.333 6.111 1.00 77.75 203 SER A N 1
ATOM 1599 C CA . SER A 1 203 ? 13.337 4.150 7.547 1.00 77.75 203 SER A CA 1
ATOM 1600 C C . SER A 1 203 ? 12.303 5.122 8.123 1.00 77.75 203 SER A C 1
ATOM 1602 O O . SER A 1 203 ? 11.641 4.792 9.105 1.00 77.75 203 SER A O 1
ATOM 1604 N N . LYS A 1 204 ? 12.146 6.311 7.532 1.00 81.00 204 LYS A N 1
ATOM 1605 C CA . LYS A 1 204 ? 11.175 7.317 7.959 1.00 81.00 204 LYS A CA 1
ATOM 1606 C C . LYS A 1 204 ? 9.799 7.024 7.367 1.00 81.00 204 LYS A C 1
ATOM 1608 O O . LYS A 1 204 ? 8.820 7.053 8.115 1.00 81.00 204 LYS A O 1
ATOM 1613 N N . SER A 1 205 ? 9.705 6.730 6.070 1.00 79.19 205 SER A N 1
ATOM 1614 C CA . SER A 1 205 ? 8.425 6.459 5.406 1.00 79.19 205 SER A CA 1
ATOM 1615 C C . SER A 1 205 ? 7.784 5.146 5.864 1.00 79.19 205 SER A C 1
ATOM 1617 O O . SER A 1 205 ? 6.560 5.050 5.872 1.00 79.19 205 SER A O 1
ATOM 1619 N N . LEU A 1 206 ? 8.572 4.188 6.365 1.00 82.81 206 LEU A N 1
ATOM 1620 C CA . LEU A 1 206 ? 8.084 2.918 6.914 1.00 82.81 206 LEU A CA 1
ATOM 1621 C C . LEU A 1 206 ? 7.386 3.042 8.282 1.00 82.81 206 LEU A C 1
ATOM 1623 O O . LEU A 1 206 ? 6.631 2.154 8.672 1.00 82.81 206 LEU A O 1
ATOM 1627 N N . THR A 1 207 ? 7.596 4.138 9.016 1.00 87.50 207 THR A N 1
ATOM 1628 C CA . THR A 1 207 ? 7.053 4.294 10.380 1.00 87.50 207 THR A CA 1
ATOM 1629 C C . THR A 1 207 ? 5.527 4.225 10.437 1.00 87.50 207 THR A C 1
ATOM 1631 O O . THR A 1 207 ? 4.977 3.599 11.342 1.00 87.50 207 THR A O 1
ATOM 1634 N N . ILE A 1 208 ? 4.841 4.838 9.469 1.00 88.81 208 ILE A N 1
ATOM 1635 C CA . ILE A 1 208 ? 3.376 4.852 9.405 1.00 88.81 208 ILE A CA 1
ATOM 1636 C C . ILE A 1 208 ? 2.823 3.467 9.031 1.00 88.81 208 ILE A C 1
ATOM 1638 O O . ILE A 1 208 ? 1.990 2.981 9.793 1.00 88.81 208 ILE A O 1
ATOM 1642 N N . PRO A 1 209 ? 3.277 2.801 7.947 1.00 89.56 209 PRO A N 1
A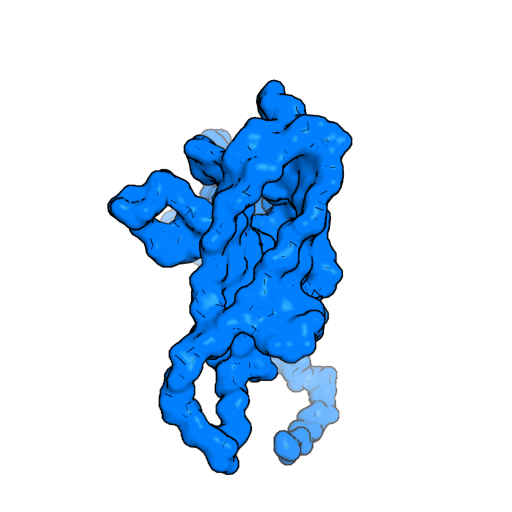TOM 1643 C CA . PRO A 1 209 ? 2.903 1.419 7.655 1.00 89.56 209 PRO A CA 1
ATOM 1644 C C . PRO A 1 209 ? 3.140 0.471 8.833 1.00 89.56 209 PRO A C 1
ATOM 1646 O O . PRO A 1 209 ? 2.222 -0.233 9.235 1.00 89.56 209 PRO A O 1
ATOM 1649 N N . ALA A 1 210 ? 4.328 0.499 9.448 1.00 91.06 210 ALA A N 1
ATOM 1650 C CA . ALA A 1 210 ? 4.649 -0.382 10.571 1.00 91.06 210 ALA A CA 1
ATOM 1651 C C . ALA A 1 210 ? 3.716 -0.137 11.768 1.00 91.06 210 ALA A C 1
ATOM 1653 O O . ALA A 1 210 ? 3.163 -1.080 12.330 1.00 91.06 210 ALA A O 1
ATOM 1654 N N . ALA A 1 211 ? 3.461 1.129 12.114 1.00 92.38 211 ALA A N 1
ATOM 1655 C CA . ALA A 1 211 ? 2.497 1.465 13.155 1.00 92.38 211 ALA A CA 1
ATOM 1656 C C . ALA A 1 211 ? 1.072 1.033 12.780 1.00 92.38 211 ALA A C 1
ATOM 1658 O O . ALA A 1 211 ? 0.346 0.525 13.628 1.00 92.38 211 ALA A O 1
ATOM 1659 N N . ALA A 1 212 ? 0.661 1.222 11.526 1.00 93.50 212 ALA A N 1
ATOM 1660 C CA . ALA A 1 212 ? -0.671 0.883 11.047 1.00 93.50 212 ALA A CA 1
ATOM 1661 C C . ALA A 1 212 ? -0.927 -0.625 11.037 1.00 93.50 212 ALA A C 1
ATOM 1663 O O . ALA A 1 212 ? -2.010 -1.046 11.430 1.00 93.50 212 ALA A O 1
ATOM 1664 N N . GLU A 1 213 ? 0.073 -1.422 10.672 1.00 92.69 213 GLU A N 1
ATOM 1665 C CA . GLU A 1 213 ? 0.046 -2.887 10.724 1.00 92.69 213 GLU A CA 1
ATOM 1666 C C . GLU A 1 213 ? 0.290 -3.448 12.128 1.00 92.69 213 GLU A C 1
ATOM 1668 O O . GLU A 1 213 ? 0.317 -4.664 12.307 1.00 92.69 213 GLU A O 1
ATOM 1673 N N . HIS A 1 214 ? 0.466 -2.576 13.127 1.00 92.69 214 HIS A N 1
ATOM 1674 C CA . HIS A 1 214 ? 0.843 -2.950 14.486 1.00 92.69 214 HIS A CA 1
ATOM 1675 C C . HIS A 1 214 ? 2.051 -3.900 14.480 1.00 92.69 214 HIS A C 1
ATOM 1677 O O . HIS A 1 214 ? 1.997 -4.970 15.081 1.00 92.69 214 HIS A O 1
ATOM 1683 N N . VAL A 1 215 ? 3.115 -3.524 13.758 1.00 92.12 215 VAL A N 1
ATOM 1684 C CA . VAL A 1 215 ? 4.414 -4.210 13.669 1.00 92.12 215 VAL A CA 1
ATOM 1685 C C . VAL A 1 215 ? 5.449 -3.406 14.455 1.00 92.12 215 VAL A C 1
ATOM 1687 O O . VAL A 1 215 ? 5.831 -2.307 14.056 1.00 92.12 215 VAL A O 1
ATOM 1690 N N . GLU A 1 216 ? 5.906 -3.944 15.587 1.00 89.75 216 GLU A N 1
ATOM 1691 C CA . GLU A 1 216 ? 6.854 -3.251 16.474 1.00 89.75 216 GLU A CA 1
ATOM 1692 C C . GLU A 1 216 ? 8.310 -3.368 16.009 1.00 89.75 216 GLU A C 1
ATOM 1694 O O . GLU A 1 216 ? 9.116 -2.465 16.249 1.00 89.75 216 GLU A O 1
ATOM 1699 N N . VAL A 1 217 ? 8.659 -4.478 15.356 1.00 90.81 217 VAL A N 1
ATOM 1700 C CA . VAL A 1 217 ? 10.021 -4.759 14.894 1.00 90.81 217 VAL A CA 1
ATOM 1701 C C . VAL A 1 217 ? 10.012 -5.018 13.398 1.00 90.81 217 VAL A C 1
ATOM 1703 O O . VAL A 1 217 ? 9.381 -5.957 12.932 1.00 90.81 217 VAL A O 1
ATOM 1706 N N . VAL A 1 218 ? 10.768 -4.234 12.634 1.00 88.38 218 VAL A N 1
ATOM 1707 C CA . VAL A 1 218 ? 10.987 -4.522 11.214 1.00 88.38 218 VAL A CA 1
ATOM 1708 C C . VAL A 1 218 ? 12.448 -4.866 10.976 1.00 88.38 218 VAL A C 1
ATOM 1710 O O . VAL A 1 218 ? 13.341 -4.052 11.225 1.00 88.38 218 VAL A O 1
ATOM 1713 N N . ASN A 1 219 ? 12.697 -6.073 10.474 1.00 87.50 219 ASN A N 1
ATOM 1714 C CA . ASN A 1 219 ? 13.993 -6.462 9.949 1.00 87.50 219 ASN A CA 1
ATOM 1715 C C . ASN A 1 219 ? 14.101 -6.009 8.492 1.00 87.50 219 ASN A C 1
ATOM 1717 O O . ASN A 1 219 ? 13.405 -6.515 7.611 1.00 87.50 219 ASN A O 1
ATOM 1721 N N . ASN A 1 220 ? 14.987 -5.048 8.249 1.00 80.69 220 ASN A N 1
ATOM 1722 C CA . ASN A 1 220 ? 15.302 -4.631 6.895 1.00 80.69 220 ASN A CA 1
ATOM 1723 C C . ASN A 1 220 ? 16.440 -5.476 6.326 1.00 80.69 220 ASN A C 1
ATOM 1725 O O . ASN A 1 220 ? 17.585 -5.392 6.785 1.00 80.69 220 ASN A O 1
ATOM 1729 N N . LEU A 1 221 ? 16.124 -6.234 5.287 1.00 77.62 221 LEU A N 1
ATOM 1730 C CA . LEU A 1 221 ? 17.074 -7.024 4.532 1.00 77.62 221 LEU A CA 1
ATOM 1731 C C . LEU A 1 221 ? 17.742 -6.143 3.476 1.00 77.62 221 LEU A C 1
ATOM 1733 O O . LEU A 1 221 ? 17.098 -5.440 2.698 1.00 77.62 221 LEU A O 1
ATOM 1737 N N . VAL A 1 222 ? 19.072 -6.185 3.440 1.00 70.88 222 VAL A N 1
ATOM 1738 C CA . VAL A 1 222 ? 19.837 -5.550 2.367 1.00 70.88 222 VAL A CA 1
ATOM 1739 C C . VAL A 1 222 ? 19.819 -6.478 1.163 1.00 70.88 222 VAL A C 1
ATOM 1741 O O . VAL A 1 222 ? 20.351 -7.586 1.236 1.00 70.88 222 VAL A O 1
ATOM 1744 N N . VAL A 1 223 ? 19.273 -6.015 0.038 1.00 68.88 223 VAL A N 1
ATOM 1745 C CA . VAL A 1 223 ? 19.409 -6.738 -1.234 1.00 68.88 223 VAL A CA 1
ATOM 1746 C C . VAL A 1 223 ? 20.469 -6.146 -2.132 1.00 68.88 223 VAL A C 1
ATOM 1748 O O . VAL A 1 223 ? 20.724 -4.941 -2.148 1.00 68.88 223 VAL A O 1
ATOM 1751 N N . ASN A 1 224 ? 21.018 -7.011 -2.973 1.00 64.44 224 ASN A N 1
ATOM 1752 C CA . ASN A 1 224 ? 21.798 -6.610 -4.123 1.00 64.44 224 ASN A CA 1
ATOM 1753 C C . ASN A 1 224 ? 20.880 -6.119 -5.264 1.00 64.44 224 ASN A C 1
ATOM 1755 O O . ASN A 1 224 ? 20.715 -6.795 -6.280 1.00 64.44 224 ASN A O 1
ATOM 1759 N N . LYS A 1 225 ? 20.252 -4.948 -5.097 1.00 64.75 225 LYS A N 1
ATOM 1760 C CA . LYS A 1 225 ? 19.535 -4.286 -6.197 1.00 64.75 225 LYS A CA 1
ATOM 1761 C C . LYS A 1 225 ? 20.557 -3.781 -7.221 1.00 64.75 225 LYS A C 1
ATOM 1763 O O . LYS A 1 225 ? 21.473 -3.057 -6.848 1.00 64.75 225 LYS A O 1
ATOM 1768 N N . GLU A 1 226 ? 20.390 -4.147 -8.494 1.00 63.88 226 GLU A N 1
ATOM 1769 C CA . GLU A 1 226 ? 21.199 -3.642 -9.625 1.00 63.88 226 GLU A CA 1
ATOM 1770 C C . GLU A 1 226 ? 22.718 -3.866 -9.486 1.00 63.88 226 GLU A C 1
ATOM 1772 O O . GLU A 1 226 ? 23.502 -3.010 -9.877 1.00 63.88 226 GLU A O 1
ATOM 1777 N N . GLN A 1 227 ? 23.152 -4.999 -8.924 1.00 56.22 227 GLN A N 1
ATOM 1778 C CA . GLN A 1 227 ? 24.577 -5.286 -8.672 1.00 56.22 227 GLN A CA 1
ATOM 1779 C C . GLN A 1 227 ? 25.273 -4.318 -7.688 1.00 56.22 227 GLN A C 1
ATOM 1781 O O . GLN A 1 227 ? 26.499 -4.295 -7.617 1.00 56.22 227 GLN A O 1
ATOM 1786 N N . ARG A 1 228 ? 24.531 -3.567 -6.860 1.00 57.97 228 ARG A N 1
ATOM 1787 C CA . ARG A 1 228 ? 25.108 -2.689 -5.819 1.00 57.97 228 ARG A CA 1
ATOM 1788 C C . ARG A 1 228 ? 25.919 -3.418 -4.736 1.00 57.97 228 ARG A C 1
ATOM 1790 O O . ARG A 1 228 ? 26.672 -2.772 -4.017 1.00 57.97 228 ARG A O 1
ATOM 1797 N N . PHE A 1 229 ? 25.797 -4.741 -4.627 1.00 49.12 229 PHE A N 1
ATOM 1798 C CA . PHE A 1 229 ? 26.640 -5.610 -3.799 1.00 49.12 229 PHE A CA 1
ATOM 1799 C C . PHE A 1 229 ? 26.970 -6.899 -4.569 1.00 49.12 229 PHE A C 1
ATOM 1801 O O . PHE A 1 229 ? 26.264 -7.900 -4.430 1.00 49.12 229 PHE A O 1
ATOM 1808 N N . PRO A 1 230 ? 28.025 -6.887 -5.402 1.00 44.38 230 PRO A N 1
ATOM 1809 C CA . PRO A 1 230 ? 29.363 -7.033 -4.842 1.00 44.38 230 PRO A CA 1
ATOM 1810 C C . PRO A 1 230 ? 30.398 -6.182 -5.593 1.00 44.38 230 PRO A C 1
ATOM 1812 O O . PRO A 1 230 ? 31.047 -6.663 -6.517 1.00 44.38 230 PRO A O 1
ATOM 1815 N N . ASP A 1 231 ? 30.616 -4.950 -5.136 1.00 41.09 231 ASP A N 1
ATOM 1816 C CA . ASP A 1 231 ? 31.888 -4.275 -5.373 1.00 41.09 231 ASP A CA 1
ATOM 1817 C C . ASP A 1 231 ? 32.619 -4.143 -4.035 1.00 41.09 231 ASP A C 1
ATOM 1819 O O . ASP A 1 231 ? 32.301 -3.320 -3.170 1.00 41.09 231 ASP A O 1
ATOM 1823 N N . ILE A 1 232 ? 33.605 -5.019 -3.847 1.00 42.81 232 ILE A N 1
ATOM 1824 C CA . ILE A 1 232 ? 34.541 -4.994 -2.719 1.00 42.81 232 ILE A CA 1
ATOM 1825 C C . ILE A 1 232 ? 35.284 -3.640 -2.656 1.00 42.81 232 ILE A C 1
ATOM 1827 O O . ILE A 1 232 ? 35.847 -3.294 -1.617 1.00 42.81 232 ILE A O 1
ATOM 1831 N N . ALA A 1 233 ? 35.226 -2.835 -3.726 1.00 44.41 233 ALA A N 1
ATOM 1832 C CA . ALA A 1 233 ? 35.814 -1.507 -3.799 1.00 44.41 233 ALA A CA 1
ATOM 1833 C C . ALA A 1 233 ? 35.159 -0.474 -2.864 1.00 44.41 233 ALA A C 1
ATOM 1835 O O . ALA A 1 233 ? 35.876 0.379 -2.342 1.00 44.41 233 ALA A O 1
ATOM 1836 N N . TYR A 1 234 ? 33.858 -0.565 -2.541 1.00 42.59 234 TYR A N 1
ATOM 1837 C CA . TYR A 1 234 ? 33.257 0.371 -1.567 1.00 42.59 234 TYR A CA 1
ATOM 1838 C C . TYR A 1 234 ? 33.654 0.050 -0.113 1.00 42.59 234 TYR A C 1
ATOM 1840 O O . TYR A 1 234 ? 33.508 0.878 0.784 1.00 42.59 234 TYR A O 1
ATOM 1848 N N . SER A 1 235 ? 34.216 -1.140 0.129 1.00 41.38 235 SER A N 1
ATOM 1849 C CA . SER A 1 235 ? 34.780 -1.525 1.431 1.00 41.38 235 SER A CA 1
ATOM 1850 C C . SER A 1 235 ? 36.283 -1.228 1.551 1.00 41.38 235 SER A C 1
ATOM 1852 O O . SER A 1 235 ? 36.867 -1.494 2.600 1.00 41.38 235 SER A O 1
ATOM 1854 N N . ALA A 1 236 ? 36.925 -0.681 0.511 1.00 45.25 236 ALA A N 1
ATOM 1855 C CA . ALA A 1 236 ? 38.381 -0.523 0.465 1.00 45.25 236 ALA A CA 1
ATOM 1856 C C . ALA A 1 236 ? 38.907 0.856 0.906 1.00 45.25 236 ALA A C 1
ATOM 1858 O O . ALA A 1 236 ? 40.121 1.047 0.953 1.00 45.25 236 ALA A O 1
ATOM 1859 N N . THR A 1 237 ? 38.059 1.813 1.293 1.00 45.50 237 THR A N 1
ATOM 1860 C CA . THR A 1 237 ? 38.539 3.119 1.784 1.00 45.50 237 THR A CA 1
ATOM 1861 C C . THR A 1 237 ? 37.779 3.586 3.016 1.00 45.50 237 THR A C 1
ATOM 1863 O O . THR A 1 237 ? 36.984 4.520 2.973 1.00 45.50 237 THR A O 1
ATOM 1866 N N . GLY A 1 238 ? 38.041 2.947 4.152 1.00 42.12 238 GLY A N 1
ATOM 1867 C CA . GLY A 1 238 ? 37.627 3.484 5.442 1.00 42.12 238 GLY A CA 1
ATOM 1868 C C . GLY A 1 238 ? 37.751 2.461 6.553 1.00 42.12 238 GLY A C 1
ATOM 1869 O O . GLY A 1 238 ? 36.965 1.526 6.626 1.00 42.12 238 GLY A O 1
ATOM 1870 N N . ASN A 1 239 ? 38.728 2.657 7.438 1.00 40.00 239 ASN A N 1
ATOM 1871 C CA . ASN A 1 239 ? 38.880 1.918 8.690 1.00 40.00 239 ASN A CA 1
ATOM 1872 C C . ASN A 1 239 ? 37.616 2.043 9.561 1.00 40.00 239 ASN A C 1
ATOM 1874 O O . ASN A 1 239 ? 37.562 2.869 10.470 1.00 40.00 239 ASN A O 1
ATOM 1878 N N . ILE A 1 240 ? 36.607 1.206 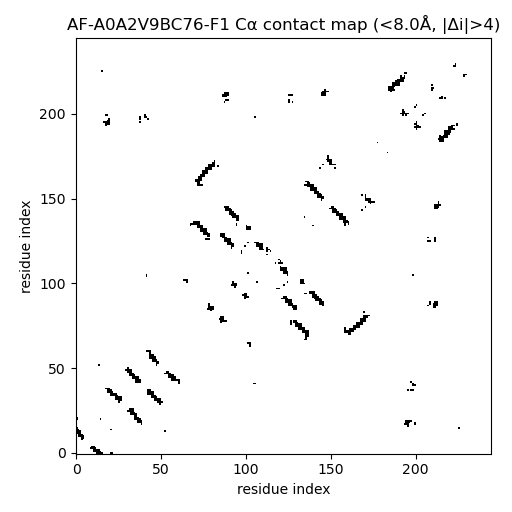9.332 1.00 38.31 240 ILE A N 1
ATOM 1879 C CA . ILE A 1 240 ? 35.480 1.055 10.250 1.00 38.31 240 ILE A CA 1
ATOM 1880 C C . ILE A 1 240 ? 35.763 -0.179 11.100 1.00 38.31 240 ILE A C 1
ATOM 1882 O O . ILE A 1 240 ? 35.475 -1.317 10.731 1.00 38.31 240 ILE A O 1
ATOM 1886 N N . ARG A 1 241 ? 36.357 0.059 12.274 1.00 33.59 241 ARG A N 1
ATOM 1887 C CA . ARG A 1 241 ? 36.389 -0.930 13.354 1.00 33.59 241 ARG A CA 1
ATOM 1888 C C . ARG A 1 241 ? 34.944 -1.221 13.760 1.00 33.59 241 ARG A C 1
ATOM 1890 O O . ARG A 1 241 ? 34.331 -0.418 14.459 1.00 33.59 241 ARG A O 1
ATOM 1897 N N . LYS A 1 242 ? 34.409 -2.371 13.342 1.00 33.62 242 LYS A N 1
ATOM 1898 C CA . LYS A 1 242 ? 33.177 -2.933 13.908 1.00 33.62 242 LYS A CA 1
ATOM 1899 C C . LYS A 1 242 ? 33.370 -3.108 15.418 1.00 33.62 242 LYS A C 1
ATOM 1901 O O . LYS A 1 242 ? 34.096 -4.001 15.847 1.00 33.62 242 LYS A O 1
ATOM 1906 N N . ARG A 1 243 ? 32.720 -2.268 16.225 1.00 30.88 243 ARG A N 1
ATOM 1907 C CA . ARG A 1 243 ? 32.249 -2.683 17.549 1.00 30.88 243 ARG A CA 1
ATOM 1908 C C . ARG A 1 243 ? 30.814 -3.139 17.360 1.00 30.88 243 ARG A C 1
ATOM 1910 O O . ARG A 1 243 ? 29.951 -2.334 17.036 1.00 30.88 243 ARG A O 1
ATOM 1917 N N . ILE A 1 244 ? 30.623 -4.443 17.480 1.00 34.28 244 ILE A N 1
ATOM 1918 C CA . ILE A 1 244 ? 29.312 -5.053 17.653 1.00 34.28 244 ILE A CA 1
ATOM 1919 C C . ILE A 1 244 ? 29.006 -4.898 19.147 1.00 34.28 244 ILE A C 1
ATOM 1921 O O . ILE A 1 244 ? 29.804 -5.355 19.968 1.00 34.28 244 ILE A O 1
ATOM 1925 N N . CYS A 1 245 ? 27.925 -4.192 19.468 1.00 36.62 245 CYS A N 1
ATOM 1926 C CA . CYS A 1 245 ? 27.207 -4.338 20.730 1.00 36.62 245 CYS A CA 1
ATOM 1927 C C . CYS A 1 245 ? 25.945 -5.141 20.430 1.00 36.62 245 CYS A C 1
ATOM 1929 O O . CYS A 1 245 ? 25.361 -4.883 19.351 1.00 36.62 245 CYS A O 1
#